Protein AF-0000000087187369 (afdb_homodimer)

Secondary structure (DSSP, 8-state):
---TT-TT-HHHHHHHHHHHHHH--HHHHHHHHHHHHH--HHHHHHHHHHHHHHHTTSSHHHHHHHHHHHHTTSS-HHHHHHHHHHHHHHHHHHH-/---TT-TT-HHHHHHHHHHHHHH--HHHHHHHHHHHHH--HHHHHHHHHHHHHHHTTSSHHHHHHHHHHHHTTSS-HHHHHHHHHHHHHHHHHHH-

Nearest PDB structures (foldseek):
  6qh6-assembly1_A  TM=4.893E-01  e=3.670E+00  Rattus norvegicus
  7z8r-assembly1_D  TM=5.365E-01  e=5.614E+00  Homo sapiens
  3g9v-assembly2_D  TM=3.198E-01  e=4.787E+00  Homo sapiens
  3dlq-assembly1_I  TM=3.139E-01  e=8.142E+00  Homo sapiens
  6qh6-assembly1_A  TM=4.891E-01  e=3.845E+00  Rattus norvegicus

Foldseek 3Di:
DQDQPNVVDLVSLLQLLLVLLLVLDLVSLLVLLLCCLPDDPSSVVSSLNSNCVNLPPDPSLVSLLVSLVVQCPDPDVSSNNSSVVSNVSSVVSNVD/DQDQPNVVDLVSLLQLLLVLLLVLDLVSLLVLLLCCLPDDPSSVVSSLNSNCVNLPPDPSLVSLLVSLVVQCPDPDVSSNRSSVVSNVSSVVSNVD

pLDDT: mean 89.3, std 15.64, range [23.64, 98.0]

Structure (mmCIF, N/CA/C/O backbone):
data_AF-0000000087187369-model_v1
#
loop_
_entity.id
_entity.type
_entity.pdbx_description
1 polymer 'HEAT repeat domain-containing protein'
#
loop_
_atom_site.group_PDB
_atom_site.id
_atom_site.type_symbol
_atom_site.label_atom_id
_atom_site.label_alt_id
_atom_site.label_comp_id
_atom_site.label_asym_id
_atom_site.label_entity_id
_atom_site.label_seq_id
_atom_site.pdbx_PDB_ins_code
_atom_site.Cartn_x
_atom_site.Cartn_y
_atom_site.Cartn_z
_atom_site.occupancy
_atom_site.B_iso_or_equiv
_atom_site.auth_seq_id
_atom_site.auth_comp_id
_atom_site.auth_asym_id
_atom_site.auth_atom_id
_atom_site.pdbx_PDB_model_num
ATOM 1 N N . MET A 1 1 ? -5.688 0.067 -18.469 1 23.64 1 MET A N 1
ATOM 2 C CA . MET A 1 1 ? -4.516 -0.665 -18 1 23.64 1 MET A CA 1
ATOM 3 C C . MET A 1 1 ? -4.234 -0.356 -16.531 1 23.64 1 MET A C 1
ATOM 5 O O . MET A 1 1 ? -3.096 -0.479 -16.078 1 23.64 1 MET A O 1
ATOM 9 N N . ARG A 1 2 ? -5.383 0.118 -15.852 1 27.86 2 ARG A N 1
ATOM 10 C CA . ARG A 1 2 ? -5.59 0.978 -14.688 1 27.86 2 ARG A CA 1
ATOM 11 C C . ARG A 1 2 ? -5.316 0.221 -13.398 1 27.86 2 ARG A C 1
ATOM 13 O O . ARG A 1 2 ? -5.973 -0.783 -13.109 1 27.86 2 ARG A O 1
ATOM 20 N N . LEU A 1 3 ? -4.07 0.102 -13.102 1 33.28 3 LEU A N 1
ATOM 21 C CA . LEU A 1 3 ? -3.418 -0.604 -12.008 1 33.28 3 LEU A CA 1
ATOM 22 C C . LEU A 1 3 ? -4.16 -0.378 -10.695 1 33.28 3 LEU A C 1
ATOM 24 O O . LEU A 1 3 ? -5.027 0.495 -10.609 1 33.28 3 LEU A O 1
ATOM 28 N N . LEU A 1 4 ? -3.643 -0.879 -9.672 1 38.75 4 LEU A N 1
ATOM 29 C CA . LEU A 1 4 ? -4.152 -0.863 -8.305 1 38.75 4 LEU A CA 1
ATOM 30 C C . LEU A 1 4 ? -4.797 0.479 -7.98 1 38.75 4 LEU A C 1
ATOM 32 O O . LEU A 1 4 ? -5.91 0.527 -7.453 1 38.75 4 LEU A O 1
ATOM 36 N N . LEU A 1 5 ? -3.811 1.617 -7.754 1 42.03 5 LEU A N 1
ATOM 37 C CA . LEU A 1 5 ? -4.285 2.928 -7.32 1 42.03 5 LEU A CA 1
ATOM 38 C C . LEU A 1 5 ? -5.039 3.631 -8.445 1 42.03 5 LEU A C 1
ATOM 40 O O . LEU A 1 5 ? -4.539 4.605 -9.016 1 42.03 5 LEU A O 1
ATOM 44 N N . ASP A 1 6 ? -5.43 2.896 -9.438 1 47.16 6 ASP A N 1
ATOM 45 C CA . ASP A 1 6 ? -6.238 3.67 -10.375 1 47.16 6 ASP A CA 1
ATOM 46 C C . ASP A 1 6 ? -7.207 4.59 -9.633 1 47.16 6 ASP A C 1
ATOM 48 O O . ASP A 1 6 ? -8.078 4.121 -8.898 1 47.16 6 ASP A O 1
ATOM 52 N N . ALA A 1 7 ? -6.801 5.93 -9.531 1 46.16 7 ALA A N 1
ATOM 53 C CA . ALA A 1 7 ? -7.652 7.031 -9.094 1 46.16 7 ALA A CA 1
ATOM 54 C C . ALA A 1 7 ? -9.117 6.75 -9.398 1 46.16 7 ALA A C 1
ATOM 56 O O . ALA A 1 7 ? -10.008 7.184 -8.664 1 46.16 7 ALA A O 1
ATOM 57 N N . GLU A 1 8 ? -9.203 5.926 -10.375 1 55.06 8 GLU A N 1
ATOM 58 C CA . GLU A 1 8 ? -10.625 5.91 -10.703 1 55.06 8 GLU A CA 1
ATOM 59 C C . GLU A 1 8 ? -11.398 4.988 -9.758 1 55.06 8 GLU A C 1
ATOM 61 O O . GLU A 1 8 ? -12.625 5.047 -9.695 1 55.06 8 GLU A O 1
ATOM 66 N N . ASP A 1 9 ? -10.398 4.246 -8.914 1 71.81 9 ASP A N 1
ATOM 67 C CA . ASP A 1 9 ? -11.156 3.477 -7.93 1 71.81 9 ASP A CA 1
ATOM 68 C C . ASP A 1 9 ? -10.977 4.055 -6.527 1 71.81 9 ASP A C 1
ATOM 70 O O . ASP A 1 9 ? -9.969 3.801 -5.867 1 71.81 9 ASP A O 1
ATOM 74 N N . THR A 1 10 ? -11.812 4.828 -6.148 1 84.62 10 THR A N 1
ATOM 75 C CA . THR A 1 10 ? -11.812 5.551 -4.883 1 84.62 10 THR A CA 1
ATOM 76 C C . THR A 1 10 ? -11.719 4.582 -3.705 1 84.62 10 THR A C 1
ATOM 78 O O . THR A 1 10 ? -11.016 4.855 -2.729 1 84.62 10 THR A O 1
ATOM 81 N N . ALA A 1 11 ? -12.305 3.477 -3.898 1 87.25 11 ALA A N 1
ATOM 82 C CA . ALA A 1 11 ? -12.273 2.486 -2.826 1 87.25 11 ALA A CA 1
ATOM 83 C C . ALA A 1 11 ? -10.875 1.915 -2.641 1 87.25 11 ALA A C 1
ATOM 85 O O . ALA A 1 11 ? -10.422 1.717 -1.512 1 87.25 11 ALA A O 1
ATOM 86 N N . VAL A 1 12 ? -10.148 1.765 -3.666 1 87.75 12 VAL A N 1
ATOM 87 C CA . VAL A 1 12 ? -8.797 1.207 -3.6 1 87.75 12 VAL A CA 1
ATOM 88 C C . VAL A 1 12 ? -7.852 2.219 -2.957 1 87.75 12 VAL A C 1
ATOM 90 O O . VAL A 1 12 ? -7.043 1.862 -2.098 1 87.75 12 VAL A O 1
ATOM 93 N N . THR A 1 13 ? -8.016 3.471 -3.402 1 89.69 13 THR A N 1
ATOM 94 C CA . THR A 1 13 ? -7.191 4.523 -2.812 1 89.69 13 THR A CA 1
ATOM 95 C C . THR A 1 13 ? -7.375 4.566 -1.298 1 89.69 13 THR A C 1
ATOM 97 O O . THR A 1 13 ? -6.395 4.605 -0.552 1 89.69 13 THR A O 1
ATOM 100 N N . ARG A 1 14 ? -8.609 4.414 -0.915 1 93.25 14 ARG A N 1
ATOM 101 C CA . ARG A 1 14 ? -8.93 4.441 0.507 1 93.25 14 ARG A CA 1
ATOM 102 C C . ARG A 1 14 ? -8.328 3.24 1.229 1 93.25 14 ARG A C 1
ATOM 104 O O . ARG A 1 14 ? -7.691 3.391 2.271 1 93.25 14 ARG A O 1
ATOM 111 N N . ARG A 1 15 ? -8.414 2.117 0.657 1 93.12 15 ARG A N 1
ATOM 112 C CA . ARG A 1 15 ? -7.945 0.894 1.3 1 93.12 15 ARG A CA 1
ATOM 113 C C . ARG A 1 15 ? -6.422 0.833 1.311 1 93.12 15 ARG A C 1
ATOM 115 O O . ARG A 1 15 ? -5.824 0.298 2.246 1 93.12 15 ARG A O 1
ATOM 122 N N . VAL A 1 16 ? -5.75 1.371 0.309 1 94.44 16 VAL A N 1
ATOM 123 C CA . VAL A 1 16 ? -4.293 1.407 0.264 1 94.44 16 VAL A CA 1
ATOM 124 C C . VAL A 1 16 ? -3.766 2.348 1.345 1 94.44 16 VAL A C 1
ATOM 126 O O . VAL A 1 16 ? -2.848 1.996 2.09 1 94.44 16 VAL A O 1
ATOM 129 N N . ALA A 1 17 ? -4.367 3.502 1.402 1 95.81 17 ALA A N 1
ATOM 130 C CA . ALA A 1 17 ? -3.963 4.449 2.438 1 95.81 17 ALA A CA 1
ATOM 131 C C . ALA A 1 17 ? -4.141 3.852 3.83 1 95.81 17 ALA A C 1
ATOM 133 O O . ALA A 1 17 ? -3.275 4.012 4.695 1 95.81 17 ALA A O 1
ATOM 134 N N . GLU A 1 18 ? -5.262 3.164 3.953 1 96.38 18 GLU A N 1
ATOM 135 C CA . GLU A 1 18 ? -5.531 2.51 5.23 1 96.38 18 GLU A CA 1
ATOM 136 C C . GLU A 1 18 ? -4.461 1.474 5.555 1 96.38 18 GLU A C 1
ATOM 138 O O . GLU A 1 18 ? -3.893 1.482 6.648 1 96.38 18 GLU A O 1
ATOM 143 N N . ALA A 1 19 ? -4.133 0.651 4.625 1 95.56 19 ALA A N 1
ATOM 144 C CA . ALA A 1 19 ? -3.164 -0.424 4.832 1 95.56 19 ALA A CA 1
ATOM 145 C C . ALA A 1 19 ? -1.772 0.137 5.109 1 95.56 19 ALA A C 1
ATOM 147 O O . ALA A 1 19 ? -1.072 -0.339 6.004 1 95.56 19 ALA A O 1
ATOM 148 N N . LEU A 1 20 ? -1.43 1.138 4.391 1 96.25 20 LEU A N 1
ATOM 149 C CA . LEU A 1 20 ? -0.118 1.744 4.594 1 96.25 20 LEU A CA 1
ATOM 150 C C . LEU A 1 20 ? -0.036 2.418 5.957 1 96.25 20 LEU A C 1
ATOM 152 O O . LEU A 1 20 ? 0.972 2.291 6.66 1 96.25 20 LEU A O 1
ATOM 156 N N . THR A 1 21 ? -1.051 3.07 6.348 1 96.88 21 THR A N 1
ATOM 157 C CA . THR A 1 21 ? -1.066 3.75 7.637 1 96.88 21 THR A CA 1
ATOM 158 C C . THR A 1 21 ? -1.018 2.74 8.781 1 96.88 21 THR A C 1
ATOM 160 O O . THR A 1 21 ? -0.299 2.939 9.766 1 96.88 21 THR A O 1
ATOM 163 N N . LEU A 1 22 ? -1.681 1.604 8.641 1 95.56 22 LEU A N 1
ATOM 164 C CA . LEU A 1 22 ? -1.705 0.562 9.664 1 95.56 22 LEU A CA 1
ATOM 165 C C . LEU A 1 22 ? -0.329 -0.078 9.82 1 95.56 22 LEU A C 1
ATOM 167 O O . LEU A 1 22 ? 0.066 -0.447 10.93 1 95.56 22 LEU A O 1
ATOM 171 N N . ALA A 1 23 ? 0.359 -0.173 8.703 1 94.88 23 ALA A N 1
ATOM 172 C CA . ALA A 1 23 ? 1.708 -0.728 8.789 1 94.88 23 ALA A CA 1
ATOM 173 C C . ALA A 1 23 ? 2.592 0.108 9.703 1 94.88 23 ALA A C 1
ATOM 175 O O . ALA A 1 23 ? 3.434 -0.432 10.43 1 94.88 23 ALA A O 1
ATOM 176 N N . GLY A 1 24 ? 2.498 1.406 9.57 1 93.75 24 GLY A N 1
ATOM 177 C CA . GLY A 1 24 ? 3.072 2.33 10.539 1 93.75 24 GLY A CA 1
ATOM 178 C C . GLY A 1 24 ? 4.578 2.463 10.414 1 93.75 24 GLY A C 1
ATOM 179 O O . GLY A 1 24 ? 5.223 3.1 11.25 1 93.75 24 GLY A O 1
ATOM 180 N N . THR A 1 25 ? 5.125 1.813 9.438 1 95.12 25 THR A N 1
ATOM 181 C CA . THR A 1 25 ? 6.562 1.947 9.242 1 95.12 25 THR A CA 1
ATOM 182 C C . THR A 1 25 ? 6.895 3.285 8.586 1 95.12 25 THR A C 1
ATOM 184 O O . THR A 1 25 ? 6.035 3.908 7.961 1 95.12 25 THR A O 1
ATOM 187 N N . ALA A 1 26 ? 8.156 3.707 8.719 1 96.12 26 ALA A N 1
ATOM 188 C CA . ALA A 1 26 ? 8.602 4.957 8.109 1 96.12 26 ALA A CA 1
ATOM 189 C C . ALA A 1 26 ? 8.414 4.918 6.594 1 96.12 26 ALA A C 1
ATOM 191 O O . ALA A 1 26 ? 7.992 5.902 5.984 1 96.12 26 ALA A O 1
ATOM 192 N N . ALA A 1 27 ? 8.695 3.779 6.035 1 94.62 27 ALA A N 1
ATOM 193 C CA . ALA A 1 27 ? 8.57 3.621 4.586 1 94.62 27 ALA A CA 1
ATOM 194 C C . ALA A 1 27 ? 7.113 3.74 4.145 1 94.62 27 ALA A C 1
ATOM 196 O O . ALA A 1 27 ? 6.812 4.41 3.154 1 94.62 27 ALA A O 1
ATOM 197 N N . ALA A 1 28 ? 6.211 3.158 4.879 1 96.19 28 ALA A N 1
ATOM 198 C CA . ALA A 1 28 ? 4.789 3.197 4.535 1 96.19 28 ALA A CA 1
ATOM 199 C C . ALA A 1 28 ? 4.223 4.602 4.703 1 96.19 28 ALA A C 1
ATOM 201 O O . ALA A 1 28 ? 3.514 5.102 3.826 1 96.19 28 ALA A O 1
ATOM 202 N N . VAL A 1 29 ? 4.586 5.234 5.719 1 97.12 29 VAL A N 1
ATOM 203 C CA . VAL A 1 29 ? 4.113 6.586 5.996 1 97.12 29 VAL A CA 1
ATOM 204 C C . VAL A 1 29 ? 4.672 7.551 4.949 1 97.12 29 VAL A C 1
ATOM 206 O O . VAL A 1 29 ? 3.969 8.453 4.488 1 97.12 29 VAL A O 1
ATOM 209 N N . ARG A 1 30 ? 5.879 7.34 4.52 1 95.94 30 ARG A N 1
ATOM 210 C CA . ARG A 1 30 ? 6.492 8.148 3.469 1 95.94 30 ARG A CA 1
ATOM 211 C C . ARG A 1 30 ? 5.711 8.031 2.164 1 95.94 30 ARG A C 1
ATOM 213 O O . ARG A 1 30 ? 5.523 9.031 1.459 1 95.94 30 ARG A O 1
ATOM 220 N N . LEU A 1 31 ? 5.188 6.871 1.934 1 94.44 31 LEU A N 1
ATOM 221 C CA . LEU A 1 31 ? 4.418 6.656 0.715 1 94.44 31 LEU A CA 1
ATOM 222 C C . LEU A 1 31 ? 3.084 7.395 0.775 1 94.44 31 LEU A C 1
ATOM 224 O O . LEU A 1 31 ? 2.646 7.977 -0.219 1 94.44 31 LEU A O 1
ATOM 228 N N . VAL A 1 32 ? 2.469 7.395 1.891 1 96.06 32 VAL A N 1
ATOM 229 C CA . VAL A 1 32 ? 1.226 8.133 2.064 1 96.06 32 VAL A CA 1
ATOM 230 C C . VAL A 1 32 ? 1.488 9.633 1.901 1 96.06 32 VAL A C 1
ATOM 232 O O . VAL A 1 32 ? 0.735 10.328 1.219 1 96.06 32 VAL A O 1
ATOM 235 N N . ALA A 1 33 ? 2.574 10.047 2.504 1 95.94 33 ALA A N 1
ATOM 236 C CA . ALA A 1 33 ? 2.939 11.461 2.391 1 95.94 33 ALA A CA 1
ATOM 237 C C . ALA A 1 33 ? 3.166 11.852 0.933 1 95.94 33 ALA A 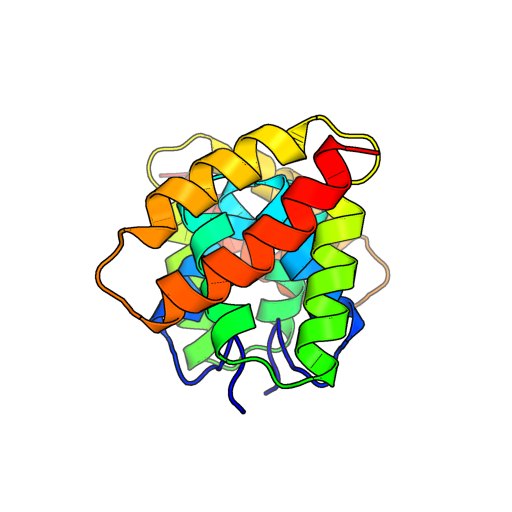C 1
ATOM 239 O O . ALA A 1 33 ? 2.662 12.875 0.473 1 95.94 33 ALA A O 1
ATOM 240 N N . LEU A 1 34 ? 3.9 11.031 0.234 1 93.12 34 LEU A N 1
ATOM 241 C CA . LEU A 1 34 ? 4.168 11.289 -1.177 1 93.12 34 LEU A CA 1
ATOM 242 C C . LEU A 1 34 ? 2.869 11.344 -1.975 1 93.12 34 LEU A C 1
ATOM 244 O O . LEU A 1 34 ? 2.701 12.203 -2.842 1 93.12 34 LEU A O 1
ATOM 248 N N . ALA A 1 35 ? 1.967 10.453 -1.684 1 92.25 35 ALA A N 1
ATOM 249 C CA . ALA A 1 35 ? 0.67 10.43 -2.354 1 92.25 35 ALA A CA 1
ATOM 250 C C . ALA A 1 35 ? -0.112 11.711 -2.092 1 92.25 35 ALA A C 1
ATOM 252 O O . ALA A 1 35 ? -0.723 12.273 -3.006 1 92.25 35 ALA A O 1
ATOM 253 N N . LEU A 1 36 ? -0.002 12.148 -0.926 1 93.44 36 LEU A N 1
ATOM 254 C CA . LEU A 1 36 ? -0.734 13.352 -0.542 1 93.44 36 LEU A CA 1
ATOM 255 C C . LEU A 1 36 ? -0.175 1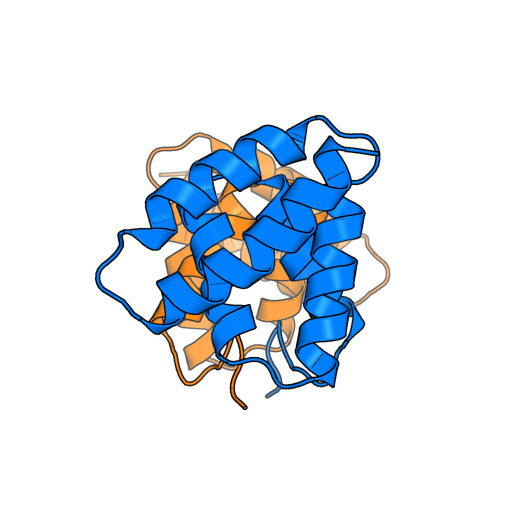4.578 -1.252 1 93.44 36 LEU A C 1
ATOM 257 O O . LEU A 1 36 ? -0.931 15.469 -1.65 1 93.44 36 LEU A O 1
ATOM 261 N N . ALA A 1 37 ? 1.11 14.586 -1.339 1 91.44 37 ALA A N 1
ATOM 262 C CA . ALA A 1 37 ? 1.771 15.727 -1.967 1 91.44 37 ALA A CA 1
ATOM 263 C C . ALA A 1 37 ? 1.324 15.891 -3.418 1 91.44 37 ALA A C 1
ATOM 265 O O . ALA A 1 37 ? 1.28 17.016 -3.938 1 91.44 37 ALA A O 1
ATOM 266 N N . GLY A 1 38 ? 0.983 14.875 -4.012 1 86.88 38 GLY A N 1
ATOM 267 C CA . GLY A 1 38 ? 0.621 14.922 -5.418 1 86.88 38 GLY A CA 1
ATOM 268 C C . GLY A 1 38 ? -0.867 14.75 -5.656 1 86.88 38 GLY A C 1
ATOM 269 O O . GLY A 1 38 ? -1.317 14.711 -6.805 1 86.88 38 GLY A O 1
ATOM 270 N N . ALA A 1 39 ? -1.609 14.633 -4.656 1 89.75 39 ALA A N 1
ATOM 271 C CA . ALA A 1 39 ? -3.039 14.344 -4.754 1 89.75 39 ALA A CA 1
ATOM 272 C C . ALA A 1 39 ? -3.832 15.609 -5.074 1 89.75 39 ALA A C 1
ATOM 274 O O . ALA A 1 39 ? -3.516 16.688 -4.574 1 89.75 39 ALA A O 1
ATOM 275 N N . ASP A 1 40 ? -4.801 15.398 -5.93 1 87.69 40 ASP A N 1
ATOM 276 C CA . ASP A 1 40 ? -5.801 16.453 -6.035 1 87.69 40 ASP A CA 1
ATOM 277 C C . ASP A 1 40 ? -6.785 16.406 -4.871 1 87.69 40 ASP A C 1
ATOM 279 O O . ASP A 1 40 ? -6.629 15.594 -3.955 1 87.69 40 ASP A O 1
ATOM 283 N N . ASP A 1 41 ? -7.801 17.328 -4.895 1 88.56 41 ASP A N 1
ATOM 284 C CA . ASP A 1 41 ? -8.695 17.453 -3.744 1 88.56 41 ASP A CA 1
ATOM 285 C C . ASP A 1 41 ? -9.469 16.156 -3.496 1 88.56 41 ASP A C 1
ATOM 287 O O . ASP A 1 41 ? -9.625 15.734 -2.35 1 88.56 41 ASP A O 1
ATOM 291 N N . SER A 1 42 ? -9.992 15.602 -4.547 1 89.88 42 SER A N 1
ATOM 292 C CA . SER A 1 42 ? -10.773 14.375 -4.406 1 89.88 42 SER A CA 1
ATOM 293 C C . SER A 1 42 ? -9.906 13.234 -3.881 1 89.88 42 SER A C 1
ATOM 295 O O . SER 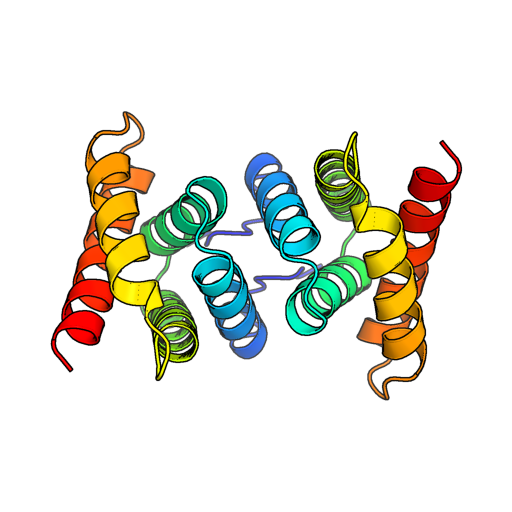A 1 42 ? -10.32 12.508 -2.969 1 89.88 42 SER A O 1
ATOM 297 N N . GLN A 1 43 ? -8.742 13.117 -4.402 1 87.81 43 GLN A N 1
ATOM 298 C CA . GLN A 1 43 ? -7.836 12.062 -3.965 1 87.81 43 GLN A CA 1
ATOM 299 C C . GLN A 1 43 ? -7.414 12.266 -2.512 1 87.81 43 GLN A C 1
ATOM 301 O O . GLN A 1 43 ? -7.34 11.305 -1.742 1 87.81 43 GLN A O 1
ATOM 306 N N . ALA A 1 44 ? -7.145 13.492 -2.197 1 91.56 44 ALA A N 1
ATOM 307 C CA . ALA A 1 44 ? -6.746 13.797 -0.826 1 91.56 44 ALA A CA 1
ATOM 308 C C . ALA A 1 44 ? -7.836 13.391 0.164 1 91.56 44 ALA A C 1
ATOM 310 O O . ALA A 1 44 ? -7.539 12.891 1.253 1 91.56 44 ALA A O 1
ATOM 311 N N . ASP A 1 45 ? -9.047 13.555 -0.251 1 92.75 45 ASP A N 1
ATOM 312 C CA . ASP A 1 45 ? -10.164 13.195 0.622 1 92.75 45 ASP A CA 1
ATOM 313 C C . ASP A 1 45 ? -10.195 11.695 0.882 1 92.75 45 ASP A C 1
ATOM 315 O O . ASP A 1 45 ? -10.438 11.258 2.012 1 92.75 45 ASP A O 1
ATOM 319 N N . TRP A 1 46 ? -9.945 10.969 -0.098 1 93.69 46 TRP A N 1
ATOM 320 C CA . TRP A 1 46 ? -9.977 9.516 0.058 1 93.69 46 TRP A CA 1
ATOM 321 C C . TRP A 1 46 ? -8.758 9.023 0.833 1 93.69 46 TRP A C 1
ATOM 323 O O . TRP A 1 46 ? -8.852 8.086 1.622 1 93.69 46 TRP A O 1
ATOM 333 N N . LEU A 1 47 ? -7.621 9.656 0.535 1 94.5 47 LEU A N 1
ATOM 334 C CA . LEU A 1 47 ? -6.445 9.344 1.345 1 94.5 47 LEU A CA 1
ATOM 335 C C . LEU A 1 47 ? -6.711 9.633 2.818 1 94.5 47 LEU A C 1
ATOM 337 O O . LEU A 1 47 ? -6.383 8.82 3.684 1 94.5 47 LEU A O 1
ATOM 341 N N . ARG A 1 48 ? -7.367 10.719 3.01 1 95.62 48 ARG A N 1
ATOM 342 C CA . ARG A 1 48 ? -7.695 11.102 4.383 1 95.62 48 ARG A CA 1
ATOM 343 C C . ARG A 1 48 ? -8.617 10.07 5.027 1 95.62 48 ARG A C 1
ATOM 345 O O . ARG A 1 48 ? -8.391 9.648 6.16 1 95.62 48 ARG A O 1
ATOM 352 N N . THR A 1 49 ? -9.617 9.758 4.332 1 95.5 49 THR A N 1
ATOM 353 C CA . THR A 1 49 ? -10.562 8.773 4.855 1 95.5 49 THR A CA 1
ATOM 354 C C . THR A 1 49 ? -9.844 7.473 5.211 1 95.5 49 THR A C 1
ATOM 356 O O . THR A 1 49 ? -10.109 6.883 6.258 1 95.5 49 THR A O 1
ATOM 359 N N . GLY A 1 50 ? -8.961 7.02 4.316 1 96.06 50 GLY A N 1
ATOM 360 C CA . GLY A 1 50 ? -8.195 5.812 4.594 1 96.06 50 GLY A CA 1
ATOM 361 C C . GLY A 1 50 ? -7.316 5.934 5.824 1 96.06 50 GLY A C 1
ATOM 362 O O . GLY A 1 50 ? -7.246 5.008 6.633 1 96.06 50 GLY A O 1
ATOM 363 N N . VAL A 1 51 ? -6.684 7.027 6.012 1 97.06 51 VAL A N 1
ATOM 364 C CA . VAL A 1 51 ? -5.836 7.277 7.172 1 97.06 51 VAL A CA 1
ATOM 365 C C . VAL A 1 51 ? -6.684 7.289 8.438 1 97.06 51 VAL A C 1
ATOM 367 O O . VAL A 1 51 ? -6.324 6.668 9.445 1 97.06 51 VAL A O 1
ATOM 370 N N . GLU A 1 52 ? -7.789 7.895 8.398 1 97.25 52 GLU A N 1
ATOM 371 C CA . GLU A 1 52 ? -8.68 7.957 9.555 1 97.25 52 GLU A CA 1
ATOM 372 C C . GLU A 1 52 ? -9.203 6.574 9.922 1 97.25 52 GLU A C 1
ATOM 374 O O . GLU A 1 52 ? -9.312 6.238 11.109 1 97.25 52 GLU A O 1
ATOM 379 N N . ASP A 1 53 ? -9.578 5.844 8.914 1 95.69 53 ASP A N 1
ATOM 380 C CA . ASP A 1 53 ? -10.016 4.473 9.172 1 95.69 53 ASP A CA 1
ATOM 381 C C . ASP A 1 53 ? -8.961 3.695 9.945 1 95.69 53 ASP A C 1
ATOM 383 O O . ASP A 1 53 ? -9.281 2.951 10.875 1 95.69 53 ASP A O 1
ATOM 387 N N . ALA A 1 54 ? -7.703 3.844 9.531 1 96.75 54 ALA A N 1
ATOM 388 C CA . ALA A 1 54 ? -6.598 3.125 10.164 1 96.75 54 ALA A CA 1
ATOM 389 C C . ALA A 1 54 ? -6.398 3.58 11.602 1 96.75 54 ALA A C 1
ATOM 391 O O . ALA A 1 54 ? -6.086 2.771 12.484 1 96.75 54 ALA A O 1
ATOM 392 N N . LEU A 1 55 ? -6.559 4.797 11.836 1 96.94 55 LEU A N 1
ATOM 393 C CA . LEU A 1 55 ? -6.215 5.359 13.141 1 96.94 55 LEU A CA 1
ATOM 394 C C . LEU A 1 55 ? -7.387 5.25 14.109 1 96.94 55 LEU A C 1
ATOM 396 O O . LEU A 1 55 ? -7.203 5.355 15.32 1 96.94 55 LEU A O 1
ATOM 400 N N . ALA A 1 56 ? -8.492 4.973 13.547 1 93.38 56 ALA A N 1
ATOM 401 C CA . ALA A 1 56 ? -9.68 4.855 14.391 1 93.38 56 ALA A CA 1
ATOM 402 C C . ALA A 1 56 ? -9.562 3.656 15.328 1 93.38 56 ALA A C 1
ATOM 404 O O . ALA A 1 56 ? -9.328 2.531 14.883 1 93.38 56 ALA A O 1
ATOM 405 N N . GLY A 1 57 ? -9.602 3.904 16.656 1 86.5 57 GLY A N 1
ATOM 406 C CA . GLY A 1 57 ? -9.664 2.863 17.672 1 86.5 57 GLY A CA 1
ATOM 407 C C . GLY A 1 57 ? -8.32 2.195 17.922 1 86.5 57 GLY A C 1
ATOM 408 O O . GLY A 1 57 ? -8.266 1.082 18.438 1 86.5 57 GLY A O 1
ATOM 409 N N . THR A 1 58 ? -7.305 2.658 17.328 1 87.56 58 THR A N 1
ATOM 410 C CA . THR A 1 58 ? -5.965 2.129 17.547 1 87.56 58 THR A CA 1
ATOM 411 C C . THR A 1 58 ? -5.078 3.168 18.234 1 87.56 58 THR A C 1
ATOM 413 O O . THR A 1 58 ? -5.441 4.344 18.312 1 87.56 58 THR A O 1
ATOM 416 N N . ASP A 1 59 ? -4 2.732 18.734 1 89.69 59 ASP A N 1
ATOM 417 C CA . ASP A 1 59 ? -3.035 3.646 19.328 1 89.69 59 ASP A CA 1
ATOM 418 C C . ASP A 1 59 ? -1.948 4.031 18.328 1 89.69 59 ASP A C 1
ATOM 420 O O . ASP A 1 59 ? -0.884 4.516 18.719 1 89.69 59 ASP A O 1
ATOM 424 N N . GLY A 1 60 ? -2.225 3.844 17.125 1 92.94 60 GLY A N 1
ATOM 425 C CA . GLY A 1 60 ? -1.198 4.02 16.109 1 92.94 60 GLY A CA 1
ATOM 426 C C . GLY A 1 60 ? -0.937 5.477 15.773 1 92.94 60 GLY A C 1
ATOM 427 O O . GLY A 1 60 ? 0.082 5.805 15.156 1 92.94 60 GLY A O 1
ATOM 428 N N . ALA A 1 61 ? -1.786 6.395 16.188 1 95.88 61 ALA A N 1
ATOM 429 C CA . ALA A 1 61 ? -1.71 7.797 15.797 1 95.88 61 ALA A CA 1
ATOM 430 C C . ALA A 1 61 ? -0.44 8.453 16.328 1 95.88 61 ALA A C 1
ATOM 432 O O . ALA A 1 61 ? 0.211 9.227 15.633 1 95.88 61 ALA A O 1
ATOM 433 N N . VAL A 1 62 ? -0.088 8.062 17.531 1 96.12 62 VAL A N 1
ATOM 434 C CA . VAL A 1 62 ? 1.104 8.641 18.141 1 96.12 62 VAL A CA 1
ATOM 435 C C . VAL A 1 62 ? 2.338 8.266 17.328 1 96.12 62 VAL A C 1
ATOM 437 O O . VAL A 1 62 ? 3.197 9.109 17.062 1 96.12 62 VAL A O 1
ATOM 440 N N . GLY A 1 63 ? 2.42 7.094 16.938 1 96.69 63 GLY A N 1
ATOM 441 C CA . GLY A 1 63 ? 3.525 6.637 16.094 1 96.69 63 GLY A CA 1
ATOM 442 C C . GLY A 1 63 ? 3.592 7.34 14.758 1 96.69 63 GLY A C 1
ATOM 443 O O . GLY A 1 63 ? 4.672 7.711 14.297 1 96.69 63 GLY A O 1
ATOM 444 N N . VAL A 1 64 ? 2.473 7.547 14.172 1 97.62 64 VAL A N 1
ATOM 445 C CA . VAL A 1 64 ? 2.416 8.211 12.875 1 97.62 64 VAL A CA 1
ATOM 446 C C . VAL A 1 64 ? 2.883 9.656 13.016 1 97.62 64 VAL A C 1
ATOM 448 O O . VAL A 1 64 ? 3.631 10.164 12.172 1 97.62 64 VAL A O 1
ATOM 451 N N . VAL A 1 65 ? 2.529 10.281 14.055 1 97.56 65 VAL A N 1
ATOM 452 C CA . VAL A 1 65 ? 2.965 11.648 14.305 1 97.56 65 VAL A CA 1
ATOM 453 C C . VAL A 1 65 ? 4.484 11.695 14.43 1 97.56 65 VAL A C 1
ATOM 455 O O . VAL A 1 65 ? 5.141 12.555 13.836 1 97.56 65 VAL A O 1
ATOM 458 N N . ALA A 1 66 ? 4.988 10.805 15.156 1 97.56 66 ALA A N 1
ATOM 459 C CA . ALA A 1 66 ? 6.434 10.75 15.359 1 97.56 66 ALA A CA 1
ATOM 460 C C . ALA A 1 66 ? 7.164 10.547 14.031 1 97.56 66 ALA A C 1
ATOM 462 O O . ALA A 1 66 ? 8.18 11.188 13.773 1 97.56 66 ALA A O 1
ATOM 463 N N . VAL A 1 67 ? 6.672 9.68 13.227 1 97.94 67 VAL A N 1
ATOM 464 C CA . VAL A 1 67 ? 7.285 9.406 11.938 1 97.94 67 VAL A CA 1
ATOM 465 C C . VAL A 1 67 ? 7.199 10.648 11.047 1 97.94 67 VAL A C 1
ATOM 467 O O . VAL A 1 67 ? 8.164 11 10.367 1 97.94 67 VAL A O 1
ATOM 470 N N . CYS A 1 68 ? 6.09 11.281 11.031 1 97.88 68 CYS A N 1
ATOM 471 C CA . CYS A 1 68 ? 5.914 12.484 10.227 1 97.88 68 CYS A CA 1
ATOM 472 C C . CYS A 1 68 ? 6.91 13.562 10.625 1 97.88 68 CYS A C 1
ATOM 474 O O . CYS A 1 68 ? 7.418 14.289 9.766 1 97.88 68 CYS A O 1
ATOM 476 N N . ALA A 1 69 ? 7.148 13.633 11.914 1 97.75 69 ALA A N 1
ATOM 477 C CA . ALA A 1 69 ? 8.125 14.602 12.391 1 97.75 69 ALA A CA 1
ATOM 478 C C . ALA A 1 69 ? 9.508 14.328 11.797 1 97.75 69 ALA A C 1
ATOM 480 O O . ALA A 1 69 ? 10.234 15.258 11.438 1 97.75 69 ALA A O 1
ATOM 481 N N . ARG A 1 70 ? 9.797 13.117 11.719 1 97.56 70 ARG A N 1
ATOM 482 C CA . ARG A 1 70 ? 11.07 12.727 11.117 1 97.56 70 ARG A CA 1
ATOM 483 C C . ARG A 1 70 ? 11.078 13.023 9.617 1 97.56 70 ARG A C 1
ATOM 485 O O . ARG A 1 70 ? 12.062 13.531 9.086 1 97.56 70 ARG A O 1
ATOM 492 N N . LEU A 1 71 ? 10.008 12.773 8.984 1 97.25 71 LEU A N 1
ATOM 493 C CA . LEU A 1 71 ? 9.891 12.992 7.543 1 97.25 71 LEU A CA 1
ATOM 494 C C . LEU A 1 71 ? 9.938 14.484 7.211 1 97.25 71 LEU A C 1
ATOM 496 O O . LEU A 1 71 ? 10.359 14.867 6.121 1 97.25 71 LEU A O 1
ATOM 500 N N . ALA A 1 72 ? 9.523 15.242 8.055 1 95.12 72 ALA A N 1
ATOM 501 C CA . ALA A 1 72 ? 9.508 16.688 7.859 1 95.12 72 ALA A CA 1
ATOM 502 C C . ALA A 1 72 ? 10.922 17.234 7.699 1 95.12 72 ALA A C 1
ATOM 504 O O . ALA A 1 72 ? 11.109 18.375 7.246 1 95.12 72 ALA A O 1
ATOM 505 N N . ARG A 1 73 ? 11.875 16.375 7.965 1 94.75 73 ARG A N 1
ATOM 506 C CA . ARG A 1 73 ? 13.266 16.812 7.895 1 94.75 73 ARG A CA 1
ATOM 507 C C . ARG A 1 73 ? 13.969 16.219 6.68 1 94.75 73 ARG A C 1
ATOM 509 O O . ARG A 1 73 ? 15.141 16.5 6.434 1 94.75 73 ARG A O 1
ATOM 516 N N . GLU A 1 74 ? 13.234 15.5 5.902 1 94.19 74 GLU A N 1
ATOM 517 C CA . GLU A 1 74 ? 13.828 14.836 4.746 1 94.19 74 GLU A CA 1
ATOM 518 C C . GLU A 1 74 ? 14.086 15.828 3.613 1 94.19 74 GLU A C 1
ATOM 520 O O . GLU A 1 74 ? 13.445 16.875 3.539 1 94.19 74 GLU A O 1
ATOM 525 N N . PRO A 1 75 ? 14.969 15.57 2.771 1 92.81 75 PRO A N 1
ATOM 526 C CA . PRO A 1 75 ? 15.32 16.5 1.7 1 92.81 75 PRO A CA 1
ATOM 527 C C . PRO A 1 75 ? 14.219 16.641 0.653 1 92.81 75 PRO A C 1
ATOM 529 O O . PRO A 1 75 ? 14.07 17.703 0.048 1 92.81 75 PRO A O 1
ATOM 532 N N . GLU A 1 76 ? 13.461 15.695 0.41 1 92.69 76 GLU A N 1
ATOM 533 C CA . GLU A 1 76 ? 12.438 15.711 -0.632 1 92.69 76 GLU A CA 1
ATOM 534 C C . GLU A 1 76 ? 11.242 16.562 -0.215 1 92.69 76 GLU A C 1
ATOM 536 O O . GLU A 1 76 ? 10.516 16.219 0.717 1 92.69 76 GLU A O 1
ATOM 541 N N . ALA A 1 77 ? 10.992 17.625 -0.984 1 95.31 77 ALA A N 1
ATOM 542 C CA . ALA A 1 77 ? 9.961 18.609 -0.615 1 95.31 77 ALA A CA 1
ATOM 543 C C . ALA A 1 77 ? 8.578 17.969 -0.644 1 95.31 77 ALA A C 1
ATOM 545 O O . ALA A 1 77 ? 7.727 18.281 0.193 1 95.31 77 ALA A O 1
ATOM 546 N N . ALA A 1 78 ? 8.383 17.172 -1.6 1 92.38 78 ALA A N 1
ATOM 547 C CA . ALA A 1 78 ? 7.086 16.5 -1.702 1 92.38 78 ALA A CA 1
ATOM 548 C C . ALA A 1 78 ? 6.785 15.688 -0.448 1 92.38 78 ALA A C 1
ATOM 550 O O . ALA A 1 78 ? 5.66 15.703 0.057 1 92.38 78 ALA A O 1
ATOM 551 N N . VAL A 1 79 ? 7.789 15.031 0.058 1 94.19 79 VAL A N 1
ATOM 552 C CA . VAL A 1 79 ? 7.637 14.227 1.263 1 94.19 79 VAL A CA 1
ATOM 553 C C . VAL A 1 79 ? 7.367 15.125 2.463 1 94.19 79 VAL A C 1
ATOM 555 O O . VAL A 1 79 ? 6.477 14.852 3.27 1 94.19 79 VAL A O 1
ATOM 558 N N . ARG A 1 80 ? 8.062 16.25 2.527 1 97 80 ARG A N 1
ATOM 559 C CA . ARG A 1 80 ? 7.875 17.172 3.641 1 97 80 ARG A CA 1
ATOM 560 C C . ARG A 1 80 ? 6.465 17.75 3.643 1 97 80 ARG A C 1
ATOM 562 O O . ARG A 1 80 ? 5.805 17.781 4.684 1 97 80 ARG A O 1
ATOM 569 N N . ARG A 1 81 ? 6.008 18.078 2.508 1 95.38 81 ARG A N 1
ATOM 570 C CA . ARG A 1 81 ? 4.672 18.641 2.379 1 95.38 81 ARG A CA 1
ATOM 571 C C . ARG A 1 81 ? 3.6 17.625 2.734 1 95.38 81 ARG A C 1
ATOM 573 O O . ARG A 1 81 ? 2.672 17.922 3.488 1 95.38 81 ARG A O 1
ATOM 580 N N . GLY A 1 82 ? 3.734 16.484 2.256 1 95.81 82 GLY A N 1
ATOM 581 C CA . GLY A 1 82 ? 2.787 15.422 2.562 1 95.81 82 GLY A CA 1
ATOM 582 C C . GLY A 1 82 ? 2.768 15.047 4.031 1 95.81 82 GLY A C 1
ATOM 583 O O . GLY A 1 82 ? 1.699 14.82 4.605 1 95.81 82 GLY A O 1
ATOM 584 N N . ALA A 1 83 ? 3.941 14.992 4.559 1 97.38 83 ALA A N 1
ATOM 585 C CA . ALA A 1 83 ? 4.066 14.633 5.969 1 97.38 83 ALA A CA 1
ATOM 586 C C . ALA A 1 83 ? 3.363 15.656 6.859 1 97.38 83 ALA A C 1
ATOM 588 O O . ALA A 1 83 ? 2.77 15.297 7.879 1 97.38 83 ALA A O 1
ATOM 589 N N . ALA A 1 84 ? 3.453 16.844 6.488 1 96.25 84 ALA A N 1
ATOM 590 C CA . ALA A 1 84 ? 2.785 17.891 7.254 1 96.25 84 ALA A CA 1
ATOM 591 C C . ALA A 1 84 ? 1.273 17.688 7.262 1 96.25 84 ALA A C 1
ATOM 593 O O . ALA A 1 84 ? 0.629 17.797 8.305 1 96.25 84 ALA A O 1
ATOM 594 N N . HIS A 1 85 ? 0.745 17.391 6.121 1 94.94 85 HIS A N 1
ATOM 595 C CA . HIS A 1 85 ? -0.685 17.125 6.023 1 94.94 85 HIS A CA 1
ATOM 596 C C . HIS A 1 85 ? -1.075 15.906 6.852 1 94.94 85 HIS A C 1
ATOM 598 O O . HIS A 1 85 ? -2.031 15.953 7.629 1 94.94 85 HIS A O 1
ATOM 604 N N . LEU A 1 86 ? -0.366 14.922 6.68 1 97.31 86 LEU A N 1
ATOM 605 C CA . LEU A 1 86 ? -0.625 13.672 7.391 1 97.31 86 LEU A CA 1
ATOM 606 C C . LEU A 1 86 ? -0.534 13.883 8.898 1 97.31 86 LEU A C 1
ATOM 608 O O . LEU A 1 86 ? -1.33 13.312 9.656 1 97.31 86 LEU A O 1
ATOM 612 N N . SER A 1 87 ? 0.421 14.672 9.336 1 97.56 87 SER A N 1
ATOM 613 C CA . SER A 1 87 ? 0.618 14.953 10.75 1 97.56 87 SER A CA 1
ATOM 614 C C . SER A 1 87 ? -0.607 15.633 11.352 1 97.56 87 SER A C 1
ATOM 616 O O . SER A 1 87 ? -0.995 15.336 12.484 1 97.56 87 SER A O 1
ATOM 618 N N . ALA A 1 88 ? -1.117 16.469 10.609 1 96.12 88 ALA A N 1
ATOM 619 C CA . ALA A 1 88 ? -2.301 17.172 11.094 1 96.12 88 ALA A CA 1
ATOM 620 C C . ALA A 1 88 ? -3.455 16.203 11.336 1 96.12 88 ALA A C 1
ATOM 622 O O . ALA A 1 88 ? -4.168 16.312 12.336 1 96.12 88 ALA A O 1
ATOM 623 N N . TRP A 1 89 ? -3.631 15.367 10.414 1 95.75 89 TRP A N 1
ATOM 624 C CA . TRP A 1 89 ? -4.688 14.375 10.57 1 95.75 89 TRP A CA 1
ATOM 625 C C . TRP A 1 89 ? -4.418 13.484 11.781 1 95.75 89 TRP A C 1
ATOM 627 O O . TRP A 1 89 ? -5.324 13.203 12.562 1 95.75 89 TRP A O 1
ATOM 637 N N . ALA A 1 90 ? -3.236 12.992 11.914 1 96.94 90 ALA A N 1
ATOM 638 C CA . ALA A 1 90 ? -2.859 12.086 13 1 96.94 90 ALA A CA 1
ATOM 639 C C . ALA A 1 90 ? -2.963 12.789 14.352 1 96.94 90 ALA A C 1
ATOM 641 O O . ALA A 1 90 ? -3.377 12.18 15.336 1 96.94 90 ALA A O 1
ATOM 642 N N . ASP A 1 91 ? -2.594 14.008 14.398 1 95.19 91 ASP A N 1
ATOM 643 C CA . ASP A 1 91 ? -2.695 14.789 15.625 1 95.19 91 ASP A CA 1
ATOM 644 C C . ASP A 1 91 ? -4.141 14.867 16.109 1 95.19 91 ASP A C 1
ATOM 646 O O . ASP A 1 91 ? -4.402 14.773 17.312 1 95.19 91 ASP A O 1
ATOM 650 N N . ALA A 1 92 ? -4.984 15.016 15.125 1 93.75 92 ALA A N 1
ATOM 651 C CA . ALA A 1 92 ? -6.402 15.062 15.469 1 93.75 92 ALA A CA 1
ATOM 652 C C . ALA A 1 92 ? -6.867 13.734 16.062 1 93.75 92 ALA A C 1
ATOM 654 O O . ALA A 1 92 ? -7.707 13.719 16.969 1 93.75 92 ALA A O 1
ATOM 655 N N . ALA A 1 93 ? -6.363 12.672 15.609 1 93 93 ALA A N 1
ATOM 656 C CA . ALA A 1 93 ? -6.719 11.344 16.094 1 93 93 ALA A CA 1
ATOM 657 C C . ALA A 1 93 ? -6.191 11.117 17.516 1 93 93 ALA A C 1
ATOM 659 O O . ALA A 1 93 ? -6.805 10.391 18.297 1 93 93 ALA A O 1
ATOM 660 N N . VAL A 1 94 ? -5.066 11.664 17.844 1 91.44 94 VAL A N 1
ATOM 661 C CA . VAL A 1 94 ? -4.477 11.531 19.172 1 91.44 94 VAL A CA 1
ATOM 662 C C . VAL A 1 94 ? -5.34 12.266 20.203 1 91.44 94 VAL A C 1
ATO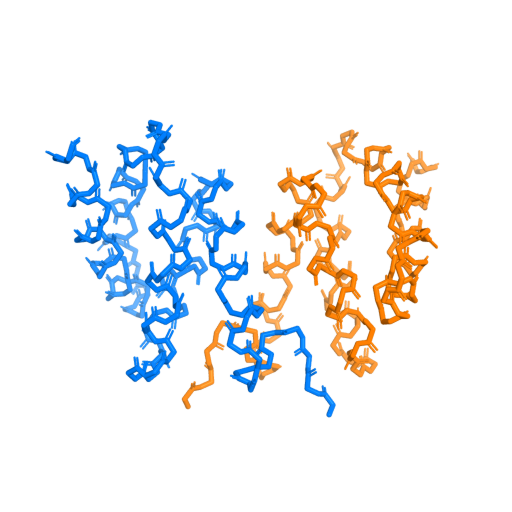M 664 O O . VAL A 1 94 ? -5.52 11.789 21.312 1 91.44 94 VAL A O 1
ATOM 667 N N . ARG A 1 95 ? -5.867 13.266 19.719 1 89.25 95 ARG A N 1
ATOM 668 C CA . ARG A 1 95 ? -6.602 14.141 20.625 1 89.25 95 ARG A CA 1
ATOM 669 C C . ARG A 1 95 ? -8.031 13.648 20.828 1 89.25 95 ARG A C 1
ATOM 671 O O . ARG A 1 95 ? -8.742 14.125 21.719 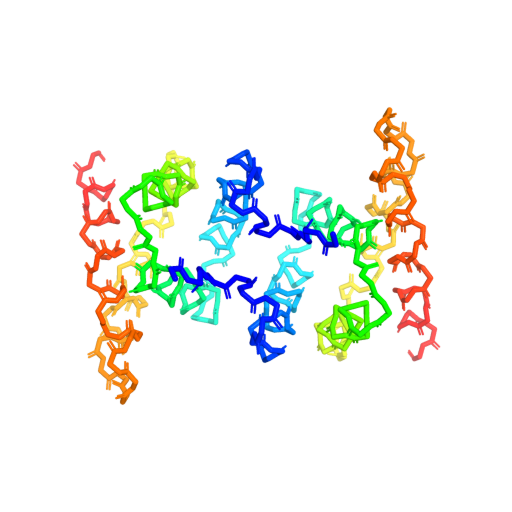1 89.25 95 ARG A O 1
ATOM 678 N N . ARG A 1 96 ? -8.531 12.781 20 1 83.69 96 ARG A N 1
ATOM 679 C CA . ARG A 1 96 ? -9.875 12.234 20.172 1 83.69 96 ARG A CA 1
ATOM 680 C C . ARG A 1 96 ? -9.898 11.164 21.266 1 83.69 96 ARG A C 1
ATOM 682 O O . ARG A 1 96 ? -8.922 10.438 21.438 1 83.69 96 ARG A O 1
ATOM 689 N N . MET B 1 1 ? -1.535 14.789 -11.93 1 24.16 1 MET B N 1
ATOM 690 C CA . MET B 1 1 ? -2.359 14.586 -10.742 1 24.16 1 MET B CA 1
ATOM 691 C C . MET B 1 1 ? -2.047 13.25 -10.086 1 24.16 1 MET B C 1
ATOM 693 O O . MET B 1 1 ? -2.865 12.719 -9.328 1 24.16 1 MET B O 1
ATOM 697 N N . ARG B 1 2 ? -0.889 12.625 -10.609 1 28.47 2 ARG B N 1
ATOM 698 C CA . ARG B 1 2 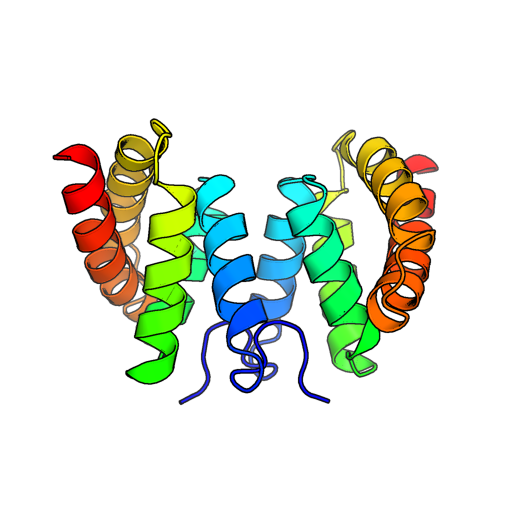? -0.481 11.227 -10.727 1 28.47 2 ARG B CA 1
ATOM 699 C C . ARG B 1 2 ? 0.036 10.695 -9.398 1 28.47 2 ARG B C 1
ATOM 701 O O . ARG B 1 2 ? 1.045 11.18 -8.875 1 28.47 2 ARG B O 1
ATOM 708 N N . LEU B 1 3 ? -0.896 10.438 -8.516 1 35.91 3 LEU B N 1
ATOM 709 C CA . LEU B 1 3 ? -0.775 10.055 -7.117 1 35.91 3 LEU B CA 1
ATOM 710 C C . LEU B 1 3 ? 0.283 8.969 -6.938 1 35.91 3 LEU B C 1
ATOM 712 O O . LEU B 1 3 ? 0.811 8.445 -7.922 1 35.91 3 LEU B O 1
ATOM 716 N N . LEU B 1 4 ? 0.141 8.219 -5.84 1 40.31 4 LEU B N 1
ATOM 717 C CA . LEU B 1 4 ? 1.038 7.215 -5.273 1 40.31 4 LEU B CA 1
ATOM 718 C C . LEU B 1 4 ? 1.561 6.277 -6.355 1 40.31 4 LEU B C 1
ATOM 720 O O . LEU B 1 4 ? 2.764 6.02 -6.434 1 40.31 4 LEU B O 1
ATOM 724 N N . LEU B 1 5 ? 0.55 5.289 -6.863 1 43.75 5 LEU B N 1
ATOM 725 C CA . LEU B 1 5 ? 0.918 4.262 -7.832 1 43.75 5 LEU B CA 1
ATOM 726 C C . LEU B 1 5 ? 1.04 4.852 -9.234 1 43.75 5 LEU B C 1
ATOM 728 O O . LEU B 1 5 ? 0.243 4.531 -10.117 1 43.75 5 LEU B O 1
ATOM 732 N N . ASP B 1 6 ? 1.198 6.145 -9.312 1 49.12 6 ASP B N 1
ATOM 733 C CA . ASP B 1 6 ? 1.426 6.602 -10.68 1 49.12 6 ASP B CA 1
ATOM 734 C C . ASP B 1 6 ? 2.447 5.723 -11.391 1 49.12 6 ASP B C 1
ATOM 736 O O . ASP B 1 6 ? 3.613 5.664 -10.992 1 49.12 6 ASP B O 1
ATOM 740 N N . ALA B 1 7 ? 1.909 4.789 -12.273 1 47.75 7 ALA B N 1
ATOM 741 C CA . ALA B 1 7 ? 2.693 3.969 -13.195 1 47.75 7 ALA B CA 1
ATOM 742 C C . ALA B 1 7 ? 3.928 4.723 -13.68 1 47.75 7 ALA B C 1
ATOM 744 O O . ALA B 1 7 ? 4.961 4.113 -13.969 1 47.75 7 ALA B O 1
ATOM 745 N N . GLU B 1 8 ? 3.729 6.016 -13.578 1 55.84 8 GLU B N 1
ATOM 746 C CA . GLU B 1 8 ? 4.891 6.629 -14.211 1 55.84 8 GLU B CA 1
ATOM 747 C C . GLU B 1 8 ? 6.066 6.715 -13.25 1 55.84 8 GLU B C 1
ATOM 749 O O . GLU B 1 8 ? 7.211 6.898 -13.672 1 55.84 8 GLU B O 1
ATOM 754 N N . ASP B 1 9 ? 5.59 6.336 -11.906 1 72.38 9 ASP B N 1
ATOM 755 C CA . ASP B 1 9 ? 6.746 6.262 -11.016 1 72.38 9 ASP B CA 1
ATOM 756 C C . ASP B 1 9 ? 7.023 4.82 -10.602 1 72.38 9 ASP B C 1
ATOM 758 O O . ASP B 1 9 ? 6.422 4.32 -9.641 1 72.38 9 ASP B O 1
ATOM 762 N N . THR B 1 10 ? 7.797 4.18 -11.281 1 84.62 10 THR B N 1
ATOM 763 C CA . THR B 1 10 ? 8.141 2.773 -11.117 1 84.62 10 THR B CA 1
ATOM 764 C C . THR B 1 10 ? 8.688 2.512 -9.719 1 84.62 10 THR B C 1
ATOM 766 O O . THR B 1 10 ? 8.383 1.482 -9.109 1 84.62 10 THR B O 1
ATOM 769 N N . ALA B 1 11 ? 9.344 3.471 -9.234 1 87.25 11 ALA B N 1
ATOM 770 C CA . ALA B 1 11 ? 9.914 3.314 -7.898 1 87.25 11 ALA B CA 1
ATOM 771 C C . ALA B 1 11 ? 8.82 3.295 -6.836 1 87.25 11 ALA B C 1
ATOM 773 O O . ALA B 1 11 ? 8.875 2.5 -5.895 1 87.25 11 ALA B O 1
ATOM 774 N N . VAL B 1 12 ? 7.801 4.035 -7.016 1 87.81 12 VAL B N 1
ATOM 775 C CA . VAL B 1 12 ? 6.711 4.105 -6.051 1 87.81 12 VAL B CA 1
ATOM 776 C C . VAL B 1 12 ? 5.91 2.805 -6.082 1 87.81 12 VAL B C 1
ATOM 778 O O . VAL B 1 12 ? 5.57 2.252 -5.031 1 87.81 12 VAL B O 1
ATOM 781 N N . THR B 1 13 ? 5.637 2.344 -7.32 1 89.62 13 THR B N 1
ATOM 782 C CA . THR B 1 13 ? 4.926 1.078 -7.457 1 89.62 13 THR B CA 1
ATOM 783 C C . THR B 1 13 ? 5.66 -0.038 -6.719 1 89.62 13 THR B C 1
ATOM 785 O O . THR B 1 13 ? 5.051 -0.794 -5.961 1 89.62 13 THR B O 1
ATOM 788 N N . ARG B 1 14 ? 6.957 -0.005 -6.871 1 93.19 14 ARG B N 1
ATOM 789 C CA . ARG B 1 14 ? 7.793 -1.015 -6.23 1 93.19 14 ARG B CA 1
ATOM 790 C C . ARG B 1 14 ? 7.746 -0.879 -4.711 1 93.19 14 ARG B C 1
ATOM 792 O O . ARG B 1 14 ? 7.543 -1.865 -4 1 93.19 14 ARG B O 1
ATOM 799 N N . ARG B 1 15 ? 7.82 0.295 -4.223 1 93.19 15 ARG B N 1
ATOM 800 C CA . ARG B 1 15 ? 7.867 0.527 -2.785 1 93.19 15 ARG B CA 1
ATOM 801 C C . ARG B 1 15 ? 6.504 0.28 -2.146 1 93.19 15 ARG B C 1
ATOM 803 O O . ARG B 1 15 ? 6.418 -0.174 -1.004 1 93.19 15 ARG B O 1
ATOM 810 N N . VAL B 1 16 ? 5.414 0.537 -2.844 1 94.5 16 VAL B N 1
ATOM 811 C CA . VAL B 1 16 ? 4.07 0.281 -2.332 1 94.5 16 VAL B CA 1
ATOM 812 C C . VAL B 1 16 ? 3.836 -1.224 -2.229 1 94.5 16 VAL B C 1
ATOM 814 O O . VAL B 1 16 ? 3.354 -1.714 -1.204 1 94.5 16 VAL B O 1
ATOM 817 N N . ALA B 1 17 ? 4.188 -1.903 -3.287 1 95.88 17 ALA B N 1
ATOM 818 C CA . ALA B 1 17 ? 4.047 -3.357 -3.26 1 95.88 17 ALA B CA 1
ATOM 819 C C . ALA B 1 17 ? 4.848 -3.965 -2.111 1 95.88 17 ALA B C 1
ATOM 821 O O . ALA B 1 17 ? 4.367 -4.867 -1.42 1 95.88 17 ALA B O 1
ATOM 822 N N . GLU B 1 18 ? 6.039 -3.414 -1.97 1 96.38 18 GLU B N 1
ATOM 823 C CA . GLU B 1 18 ? 6.891 -3.885 -0.881 1 96.38 18 GLU B CA 1
ATOM 824 C C . GLU B 1 18 ? 6.23 -3.65 0.476 1 96.38 18 GLU B C 1
ATOM 826 O O . GLU B 1 18 ? 6.129 -4.57 1.29 1 96.38 18 GLU B O 1
ATOM 831 N N . ALA B 1 19 ? 5.734 -2.486 0.698 1 95.62 19 ALA B N 1
ATOM 832 C CA . ALA B 1 19 ? 5.137 -2.117 1.978 1 95.62 19 ALA B CA 1
ATOM 833 C C . ALA B 1 19 ? 3.877 -2.938 2.25 1 95.62 19 ALA B C 1
ATOM 835 O O . ALA B 1 19 ? 3.674 -3.42 3.367 1 95.62 19 ALA B O 1
ATOM 836 N N . LEU B 1 20 ? 3.102 -3.115 1.243 1 96.25 20 LEU B N 1
ATOM 837 C CA . LEU B 1 20 ? 1.882 -3.896 1.409 1 96.25 20 LEU B CA 1
ATOM 838 C C . LEU B 1 20 ? 2.207 -5.359 1.7 1 96.25 20 LEU B C 1
ATOM 840 O O . LEU B 1 20 ? 1.588 -5.973 2.572 1 96.25 20 LEU B O 1
ATOM 844 N N . THR B 1 21 ? 3.158 -5.879 1.035 1 96.94 21 THR B N 1
ATOM 845 C CA . THR B 1 21 ? 3.543 -7.27 1.243 1 96.94 21 THR B CA 1
ATOM 846 C C . THR B 1 21 ? 4.121 -7.469 2.643 1 96.94 21 THR B C 1
ATOM 848 O O . THR B 1 21 ? 3.809 -8.453 3.314 1 96.94 21 THR B O 1
ATOM 851 N N . LEU B 1 22 ? 4.871 -6.512 3.148 1 95.62 22 LEU B N 1
ATOM 852 C CA . LEU B 1 22 ? 5.473 -6.578 4.477 1 95.62 22 LEU B CA 1
ATOM 853 C C . LEU B 1 22 ? 4.406 -6.531 5.562 1 95.62 22 LEU B C 1
ATOM 855 O O . LEU B 1 22 ? 4.539 -7.18 6.602 1 95.62 22 LEU B O 1
ATOM 859 N N . ALA B 1 23 ? 3.371 -5.777 5.273 1 94.94 23 ALA B N 1
ATOM 860 C CA . ALA B 1 23 ? 2.279 -5.719 6.246 1 94.94 23 ALA B CA 1
ATOM 861 C C . ALA B 1 23 ? 1.679 -7.102 6.477 1 94.94 23 ALA B C 1
ATOM 863 O O . ALA B 1 23 ? 1.289 -7.438 7.598 1 94.94 23 ALA B O 1
ATOM 864 N N . GLY B 1 24 ? 1.483 -7.816 5.41 1 93.88 24 GLY B N 1
ATOM 865 C CA . GLY B 1 24 ? 1.167 -9.234 5.484 1 93.88 24 GLY B CA 1
ATOM 866 C C . GLY B 1 24 ? -0.268 -9.5 5.895 1 93.88 24 GLY B C 1
ATOM 867 O O . GLY B 1 24 ? -0.648 -10.656 6.117 1 93.88 24 GLY B O 1
ATOM 868 N N . THR B 1 25 ? -1.019 -8.469 6.062 1 95.19 25 THR B N 1
ATOM 869 C CA . THR B 1 25 ? -2.422 -8.68 6.402 1 95.19 25 THR B CA 1
ATOM 870 C C . THR B 1 25 ? -3.217 -9.125 5.18 1 95.19 25 THR B C 1
ATOM 872 O O . THR B 1 25 ? -2.793 -8.906 4.043 1 95.19 25 THR B O 1
ATOM 875 N N . ALA B 1 26 ? -4.391 -9.727 5.426 1 96.25 26 ALA B N 1
ATOM 876 C CA . ALA B 1 26 ? -5.254 -10.156 4.328 1 96.25 26 ALA B CA 1
ATOM 877 C C . ALA B 1 26 ? -5.664 -8.977 3.453 1 96.25 26 ALA B C 1
ATOM 879 O O . ALA B 1 26 ? -5.695 -9.094 2.225 1 96.25 26 ALA B O 1
ATOM 880 N N . ALA B 1 27 ? -5.922 -7.879 4.09 1 94.69 27 ALA B N 1
ATOM 881 C CA . ALA B 1 27 ? -6.336 -6.684 3.361 1 94.69 27 ALA B CA 1
ATOM 882 C C . ALA B 1 27 ? -5.207 -6.168 2.471 1 94.69 27 ALA B C 1
ATOM 884 O O . ALA B 1 27 ? -5.438 -5.812 1.312 1 94.69 27 ALA B O 1
ATOM 885 N N . ALA B 1 28 ? -3.996 -6.176 2.953 1 96.25 28 ALA B N 1
ATOM 886 C CA . ALA B 1 28 ? -2.852 -5.684 2.189 1 96.25 28 ALA B CA 1
ATOM 887 C C . ALA B 1 28 ? -2.529 -6.617 1.025 1 96.25 28 ALA B C 1
ATOM 889 O O . ALA B 1 28 ? -2.316 -6.164 -0.102 1 96.25 28 ALA B O 1
ATOM 890 N N . VAL B 1 29 ? -2.582 -7.836 1.261 1 97.12 29 VAL B N 1
ATOM 891 C CA . VAL B 1 29 ? -2.295 -8.828 0.232 1 97.12 29 VAL B CA 1
ATOM 892 C C . VAL B 1 29 ? -3.373 -8.789 -0.847 1 97.12 29 VAL B C 1
ATOM 894 O O . VAL B 1 29 ? -3.076 -8.906 -2.037 1 97.12 29 VAL B O 1
ATOM 897 N N . ARG B 1 30 ? -4.594 -8.562 -0.463 1 95.94 30 ARG B N 1
ATOM 898 C CA . ARG B 1 30 ? -5.699 -8.422 -1.406 1 95.94 30 ARG B CA 1
ATOM 899 C C . ARG B 1 30 ? -5.473 -7.242 -2.348 1 95.94 30 ARG B C 1
ATOM 901 O O . ARG B 1 30 ? -5.758 -7.332 -3.543 1 95.94 30 ARG B O 1
ATOM 908 N N . LEU B 1 31 ? -4.883 -6.223 -1.811 1 94.44 31 LEU B N 1
ATOM 909 C CA . LEU B 1 31 ? -4.605 -5.039 -2.621 1 94.44 31 LEU B CA 1
ATOM 910 C C . LEU B 1 31 ? -3.51 -5.324 -3.641 1 94.44 31 LEU B C 1
ATOM 912 O O . LEU B 1 31 ? -3.6 -4.891 -4.793 1 94.44 31 LEU B O 1
ATOM 916 N N . VAL B 1 32 ? -2.516 -6.027 -3.262 1 96 32 VAL B N 1
ATOM 917 C CA . VAL B 1 32 ? -1.457 -6.414 -4.188 1 96 32 VAL B CA 1
ATOM 918 C C . VAL B 1 32 ? -2.031 -7.309 -5.285 1 96 32 VAL B C 1
ATOM 920 O O . VAL B 1 32 ? -1.737 -7.121 -6.465 1 96 32 VAL B O 1
ATOM 923 N N . ALA B 1 33 ? -2.863 -8.219 -4.844 1 95.94 33 ALA B N 1
ATOM 924 C CA . ALA B 1 33 ? -3.494 -9.117 -5.809 1 95.94 33 ALA B CA 1
ATOM 925 C C . ALA B 1 33 ? -4.328 -8.336 -6.82 1 95.94 33 ALA B C 1
ATOM 927 O O . ALA B 1 33 ? -4.234 -8.57 -8.023 1 95.94 33 ALA B O 1
ATOM 928 N N . LEU B 1 34 ? -5.117 -7.438 -6.324 1 93.19 34 LEU B N 1
ATOM 929 C CA . LEU B 1 34 ? -5.949 -6.609 -7.195 1 93.19 34 LEU B CA 1
ATOM 930 C C . LEU B 1 34 ? -5.09 -5.816 -8.172 1 93.19 34 LEU B C 1
ATOM 932 O O . LEU B 1 34 ? -5.43 -5.703 -9.352 1 93.19 34 LEU B O 1
ATOM 936 N N . ALA B 1 35 ? -4.004 -5.285 -7.707 1 92.38 35 ALA B N 1
ATOM 937 C CA . ALA B 1 35 ? -3.084 -4.531 -8.555 1 92.38 35 ALA B CA 1
ATOM 938 C C . ALA B 1 35 ? -2.51 -5.418 -9.664 1 92.38 35 ALA B C 1
ATOM 940 O O . ALA B 1 35 ? -2.412 -4.992 -10.812 1 92.38 35 ALA B O 1
ATOM 941 N N . LEU B 1 36 ? -2.229 -6.574 -9.297 1 93.5 36 LEU B N 1
ATOM 942 C CA . LEU B 1 36 ? -1.64 -7.504 -10.25 1 93.5 36 LEU B CA 1
ATOM 943 C C . LEU B 1 36 ? -2.645 -7.879 -11.336 1 93.5 36 LEU B C 1
ATOM 945 O O . LEU B 1 36 ? -2.275 -8.031 -12.5 1 93.5 36 LEU B O 1
ATOM 949 N N . ALA B 1 37 ? -3.846 -8.062 -10.898 1 91.69 37 ALA B N 1
ATOM 950 C CA . ALA B 1 37 ? -4.895 -8.461 -11.828 1 91.69 37 ALA B CA 1
ATOM 951 C C . ALA B 1 37 ? -5.074 -7.418 -12.93 1 91.69 37 ALA B C 1
ATOM 953 O O . ALA B 1 37 ? -5.441 -7.754 -14.062 1 91.69 37 ALA B O 1
ATOM 954 N N . GLY B 1 38 ? -4.812 -6.258 -12.633 1 87.06 38 GLY B N 1
ATOM 955 C CA . GLY B 1 38 ? -5.035 -5.18 -13.586 1 87.06 38 GLY B CA 1
ATOM 956 C C . GLY B 1 38 ? -3.748 -4.617 -14.164 1 87.06 38 GLY B C 1
ATOM 957 O O . GLY B 1 38 ? -3.775 -3.67 -14.945 1 87.06 38 GLY B O 1
ATOM 958 N N . ALA B 1 39 ? -2.674 -5.148 -13.82 1 89.88 39 ALA B N 1
ATOM 959 C CA . ALA B 1 39 ? -1.366 -4.625 -14.203 1 89.88 39 ALA B CA 1
ATOM 960 C C . ALA B 1 39 ? -1 -5.062 -15.617 1 89.88 39 ALA B C 1
ATOM 962 O O . ALA B 1 39 ? -1.29 -6.191 -16.016 1 89.88 39 ALA B O 1
ATOM 963 N N . ASP B 1 40 ? -0.419 -4.117 -16.328 1 87.62 40 ASP B N 1
ATOM 964 C CA . ASP B 1 40 ? 0.252 -4.543 -17.547 1 87.62 40 ASP B CA 1
ATOM 965 C C . ASP B 1 40 ? 1.6 -5.188 -17.234 1 87.62 40 ASP B C 1
ATOM 967 O O . ASP B 1 40 ? 1.961 -5.359 -16.078 1 87.62 40 ASP B O 1
ATOM 971 N N . ASP B 1 41 ? 2.342 -5.602 -18.297 1 88.56 41 ASP B N 1
ATOM 972 C CA . ASP B 1 41 ? 3.562 -6.375 -18.109 1 88.56 41 ASP B CA 1
ATOM 973 C C . ASP B 1 41 ? 4.598 -5.578 -17.312 1 88.56 41 ASP B C 1
ATOM 975 O O . ASP B 1 41 ? 5.262 -6.121 -16.438 1 88.56 41 ASP B O 1
ATOM 979 N N . SER B 1 42 ? 4.793 -4.336 -17.688 1 89.88 42 SER B N 1
ATOM 980 C CA . SER B 1 42 ? 5.777 -3.506 -17.016 1 89.88 42 SER B CA 1
ATOM 981 C C . SER B 1 42 ? 5.406 -3.303 -15.547 1 89.88 42 SER B C 1
ATOM 983 O O . SER B 1 42 ? 6.258 -3.438 -14.664 1 89.88 42 SER B O 1
ATOM 985 N N . GLN B 1 43 ? 4.16 -3.053 -15.297 1 87.81 43 GLN B N 1
ATOM 986 C CA . GLN B 1 43 ? 3.699 -2.852 -13.93 1 87.81 43 GLN B CA 1
ATOM 987 C C . GLN B 1 43 ? 3.836 -4.133 -13.109 1 87.81 43 GLN B C 1
ATOM 989 O O . GLN B 1 43 ? 4.238 -4.094 -11.945 1 87.81 43 GLN B O 1
ATOM 994 N N . ALA B 1 44 ? 3.496 -5.211 -13.742 1 91.56 44 ALA B N 1
ATOM 995 C CA . ALA B 1 44 ? 3.604 -6.492 -13.055 1 91.56 44 ALA B CA 1
ATOM 996 C C . ALA B 1 44 ? 5.043 -6.77 -12.625 1 91.56 44 ALA B C 1
ATOM 998 O O . ALA B 1 44 ? 5.285 -7.305 -11.539 1 91.56 44 ALA B O 1
ATOM 999 N N . ASP B 1 45 ? 5.945 -6.355 -13.445 1 92.75 45 ASP B N 1
ATOM 1000 C CA . ASP B 1 45 ? 7.355 -6.566 -13.125 1 92.75 45 ASP B CA 1
ATOM 1001 C C . ASP B 1 45 ? 7.762 -5.777 -11.883 1 92.75 45 ASP B C 1
ATOM 1003 O O . ASP B 1 45 ? 8.484 -6.285 -11.031 1 92.75 45 ASP B O 1
ATOM 1007 N N . TRP B 1 46 ? 7.309 -4.617 -11.781 1 93.56 46 TRP B N 1
ATOM 1008 C CA . TRP B 1 46 ? 7.66 -3.783 -10.633 1 93.56 46 TRP B CA 1
ATOM 1009 C C . TRP B 1 46 ? 6.945 -4.258 -9.375 1 93.56 46 TRP B C 1
ATOM 1011 O O . TRP B 1 46 ? 7.504 -4.211 -8.273 1 93.56 46 TRP B O 1
ATOM 1021 N N . LEU B 1 47 ? 5.68 -4.656 -9.57 1 94.44 47 LEU B N 1
ATOM 1022 C CA . LEU B 1 47 ? 4.984 -5.27 -8.445 1 94.44 47 LEU B CA 1
ATOM 1023 C C . LEU B 1 47 ? 5.734 -6.496 -7.945 1 94.44 47 LEU B C 1
ATOM 1025 O O . LEU B 1 47 ? 5.918 -6.668 -6.738 1 94.44 47 LEU B O 1
ATOM 1029 N N . ARG B 1 48 ? 6.203 -7.223 -8.891 1 95.69 48 ARG B N 1
ATOM 1030 C CA . ARG B 1 48 ? 6.961 -8.422 -8.539 1 95.69 48 ARG B CA 1
ATOM 1031 C C . ARG B 1 48 ? 8.227 -8.062 -7.773 1 95.69 48 ARG B C 1
ATOM 1033 O O . ARG B 1 48 ? 8.539 -8.664 -6.746 1 95.69 48 ARG B O 1
ATOM 1040 N N . THR B 1 49 ? 8.922 -7.168 -8.312 1 95.5 49 THR B N 1
ATOM 1041 C CA . THR B 1 49 ? 10.156 -6.746 -7.664 1 95.5 49 THR B CA 1
ATOM 1042 C C . THR B 1 49 ? 9.883 -6.293 -6.23 1 95.5 49 THR B C 1
ATOM 1044 O O . THR B 1 49 ? 10.633 -6.637 -5.312 1 95.5 49 THR B O 1
ATOM 1047 N N . GLY B 1 50 ? 8.82 -5.492 -6.055 1 96.06 50 GLY B N 1
ATOM 1048 C CA . GLY B 1 50 ? 8.461 -5.055 -4.719 1 96.06 50 GLY B CA 1
ATOM 1049 C C . GLY B 1 50 ? 8.117 -6.199 -3.785 1 96.06 50 GLY B C 1
ATOM 1050 O O . GLY B 1 50 ? 8.531 -6.207 -2.625 1 96.06 50 GLY B O 1
ATOM 1051 N N . VAL B 1 51 ? 7.414 -7.16 -4.238 1 97.06 51 VAL B N 1
ATOM 1052 C CA . VAL B 1 51 ? 7.051 -8.336 -3.453 1 97.06 51 VAL B CA 1
ATOM 1053 C C . VAL B 1 51 ? 8.305 -9.117 -3.086 1 97.06 51 VAL B C 1
ATOM 1055 O O . VAL B 1 51 ? 8.477 -9.523 -1.934 1 97.06 51 VAL B O 1
ATOM 1058 N N . GLU B 1 52 ? 9.18 -9.281 -3.986 1 97.25 52 GLU B N 1
ATOM 1059 C CA . GLU B 1 52 ? 10.414 -10.016 -3.734 1 97.25 52 GLU B CA 1
ATOM 1060 C C . GLU B 1 52 ? 11.281 -9.289 -2.705 1 97.25 52 GLU B C 1
ATOM 1062 O O . GLU B 1 52 ? 11.891 -9.922 -1.845 1 97.25 52 GLU B O 1
ATOM 1067 N N . ASP B 1 53 ? 11.359 -8 -2.865 1 95.75 53 ASP B N 1
ATOM 1068 C CA . ASP B 1 53 ? 12.102 -7.223 -1.878 1 95.75 53 ASP B CA 1
ATOM 1069 C C . ASP B 1 53 ? 11.578 -7.488 -0.467 1 95.75 53 ASP B C 1
ATOM 1071 O O . ASP B 1 53 ? 12.367 -7.633 0.472 1 95.75 53 ASP B O 1
ATOM 1075 N N . ALA B 1 54 ? 10.258 -7.508 -0.33 1 96.75 54 ALA B N 1
ATOM 1076 C CA . ALA B 1 54 ? 9.633 -7.711 0.973 1 96.75 54 ALA B CA 1
ATOM 1077 C C . ALA B 1 54 ? 9.922 -9.109 1.51 1 96.75 54 ALA B C 1
ATOM 1079 O O . ALA B 1 54 ? 10.133 -9.289 2.711 1 96.75 54 ALA B O 1
ATOM 1080 N N . LEU B 1 55 ? 9.945 -10.039 0.686 1 96.94 55 LEU B N 1
ATOM 1081 C CA . LEU B 1 55 ? 10.031 -11.43 1.121 1 96.94 55 LEU B CA 1
ATOM 1082 C C . LEU B 1 55 ? 11.484 -11.859 1.293 1 96.94 55 LEU B C 1
ATOM 1084 O O . LEU B 1 55 ? 11.773 -12.852 1.963 1 96.94 55 LEU B O 1
ATOM 1088 N N . ALA B 1 56 ? 12.32 -11.07 0.746 1 93.5 56 ALA B N 1
ATOM 1089 C CA . ALA B 1 56 ? 13.742 -11.398 0.849 1 93.5 56 ALA B CA 1
ATOM 1090 C C . ALA B 1 56 ? 14.219 -11.328 2.297 1 93.5 56 ALA B C 1
ATOM 1092 O O . ALA B 1 56 ? 14.039 -10.312 2.965 1 93.5 56 ALA B O 1
ATOM 1093 N N . GLY B 1 57 ? 14.703 -12.453 2.842 1 86.62 57 GLY B N 1
ATOM 1094 C CA . GLY B 1 57 ? 15.336 -12.508 4.148 1 86.62 57 GLY B CA 1
ATOM 1095 C C . GLY B 1 57 ? 14.344 -12.5 5.297 1 86.62 57 GLY B C 1
ATOM 1096 O O . GLY B 1 57 ? 14.695 -12.164 6.43 1 86.62 57 GLY B O 1
ATOM 1097 N N . THR B 1 58 ? 13.102 -12.555 5.023 1 87.81 58 THR B N 1
ATOM 1098 C CA . THR B 1 58 ? 12.07 -12.617 6.055 1 87.81 58 THR B CA 1
ATOM 1099 C C . THR B 1 58 ? 11.352 -13.961 6.012 1 87.81 58 THR B C 1
ATOM 1101 O O . THR B 1 58 ? 11.492 -14.727 5.055 1 87.81 58 THR B O 1
ATOM 1104 N N . ASP B 1 59 ? 10.648 -14.234 7.02 1 89.75 59 ASP B N 1
ATOM 1105 C CA . ASP B 1 59 ? 9.836 -15.453 7.055 1 89.75 59 ASP B CA 1
ATOM 1106 C C . ASP B 1 59 ? 8.398 -15.172 6.633 1 89.75 59 ASP B C 1
ATOM 1108 O O . ASP B 1 59 ? 7.5 -15.961 6.91 1 89.75 59 ASP B O 1
ATOM 1112 N N . GLY B 1 60 ? 8.211 -14.109 5.984 1 93.12 60 GLY B N 1
ATOM 1113 C CA . GLY B 1 60 ? 6.855 -13.664 5.688 1 93.12 60 GLY B CA 1
ATOM 1114 C C . GLY B 1 60 ? 6.223 -14.414 4.527 1 93.12 60 GLY B C 1
ATOM 1115 O O . GLY B 1 60 ? 5.004 -14.359 4.34 1 93.12 60 GLY B O 1
ATOM 1116 N N . ALA B 1 61 ? 6.996 -15.164 3.762 1 96.06 61 ALA B N 1
ATOM 1117 C CA . ALA B 1 61 ? 6.52 -15.797 2.539 1 96.06 61 ALA B CA 1
ATOM 1118 C C . ALA B 1 61 ? 5.457 -16.844 2.846 1 96.06 61 ALA B C 1
ATOM 1120 O O . ALA B 1 61 ? 4.453 -16.953 2.137 1 96.06 61 ALA B O 1
ATOM 1121 N N . VAL B 1 62 ? 5.676 -17.562 3.932 1 96.25 62 VAL B N 1
ATOM 1122 C CA . VAL B 1 62 ? 4.723 -18.594 4.301 1 96.25 62 VAL B CA 1
ATOM 1123 C C . VAL B 1 62 ? 3.363 -17.969 4.598 1 96.25 62 VAL B C 1
ATOM 1125 O O . VAL B 1 62 ? 2.328 -18.484 4.16 1 96.25 62 VAL B O 1
ATOM 1128 N N . GLY B 1 63 ? 3.352 -16.938 5.273 1 96.81 63 GLY B N 1
ATOM 1129 C CA . GLY B 1 63 ? 2.117 -16.234 5.574 1 96.81 63 GLY B CA 1
ATOM 1130 C C . GLY B 1 63 ? 1.414 -15.711 4.336 1 96.81 63 GLY B C 1
ATOM 1131 O O . GLY B 1 63 ? 0.191 -15.812 4.223 1 96.81 63 GLY B O 1
ATOM 1132 N N . VAL B 1 64 ? 2.15 -15.195 3.436 1 97.69 64 VAL B N 1
ATOM 1133 C CA . VAL B 1 64 ? 1.584 -14.664 2.203 1 97.69 64 VAL B CA 1
ATOM 1134 C C . VAL B 1 64 ? 0.954 -15.797 1.391 1 97.69 64 VAL B C 1
ATOM 1136 O O . VAL B 1 64 ? -0.137 -15.633 0.837 1 97.69 64 VAL B O 1
ATOM 1139 N N . VAL B 1 65 ? 1.561 -16.906 1.375 1 97.62 65 VAL B N 1
ATOM 1140 C CA . VAL B 1 65 ? 1.013 -18.062 0.668 1 97.62 65 VAL B CA 1
ATOM 1141 C C . VAL B 1 65 ? -0.323 -18.453 1.2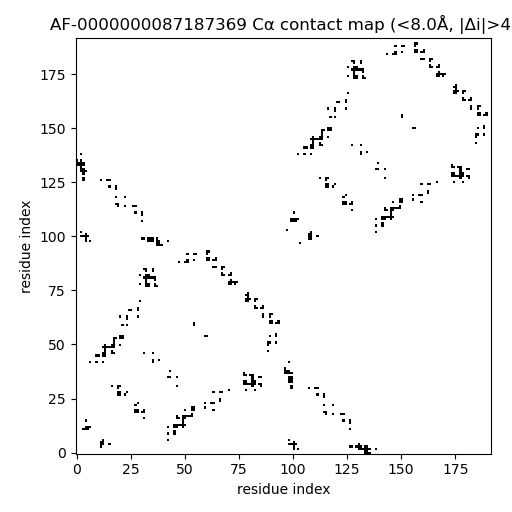89 1 97.62 65 VAL B C 1
ATOM 1143 O O . VAL B 1 65 ? -1.299 -18.703 0.575 1 97.62 65 VAL B O 1
ATOM 1146 N N . ALA B 1 66 ? -0.34 -18.5 2.537 1 97.62 66 ALA B N 1
ATOM 1147 C CA . ALA B 1 66 ? -1.562 -18.875 3.244 1 97.62 66 ALA B CA 1
ATOM 1148 C C . ALA B 1 66 ? -2.693 -17.906 2.939 1 97.62 66 ALA B C 1
ATOM 1150 O O . ALA B 1 66 ? -3.834 -18.312 2.707 1 97.62 66 ALA B O 1
ATOM 1151 N N . VAL B 1 67 ? -2.4 -16.672 2.953 1 98 67 VAL B N 1
ATOM 1152 C CA . VAL B 1 67 ? -3.406 -15.641 2.672 1 98 67 VAL B CA 1
ATOM 1153 C C . VAL B 1 67 ? -3.891 -15.781 1.23 1 98 67 VAL B C 1
ATOM 1155 O O . VAL B 1 67 ? -5.09 -15.688 0.962 1 98 67 VAL B O 1
ATOM 1158 N N . CYS B 1 68 ? -3.002 -15.961 0.317 1 97.94 68 CYS B N 1
ATOM 1159 C CA . CYS B 1 68 ? -3.371 -16.109 -1.086 1 97.94 68 CYS B CA 1
ATOM 1160 C C . CYS B 1 68 ? -4.316 -17.297 -1.275 1 97.94 68 CYS B C 1
ATOM 1162 O O . CYS B 1 68 ? -5.238 -17.234 -2.09 1 97.94 68 CYS B O 1
ATOM 1164 N N . ALA B 1 69 ? -4.055 -18.344 -0.523 1 97.81 69 ALA B N 1
ATOM 1165 C CA . ALA B 1 69 ? -4.934 -19.5 -0.601 1 97.81 69 ALA B CA 1
ATOM 1166 C C . ALA B 1 69 ? -6.359 -19.141 -0.192 1 97.81 69 ALA B C 1
ATOM 1168 O O . ALA B 1 69 ? -7.324 -19.609 -0.799 1 97.81 69 ALA B O 1
ATOM 1169 N N . ARG B 1 70 ? -6.426 -18.344 0.77 1 97.62 70 ARG B N 1
ATOM 1170 C CA . ARG B 1 70 ? -7.738 -17.875 1.205 1 97.62 70 ARG B CA 1
ATOM 1171 C C . ARG B 1 70 ? -8.367 -16.969 0.158 1 97.62 70 ARG B C 1
ATOM 1173 O O . ARG B 1 70 ? -9.562 -17.078 -0.132 1 97.62 70 ARG B O 1
ATOM 1180 N N . LEU B 1 71 ? -7.605 -16.156 -0.42 1 97.31 71 LEU B N 1
ATOM 1181 C CA . LEU B 1 71 ? -8.094 -15.203 -1.42 1 97.31 71 LEU B CA 1
ATOM 1182 C C . LEU B 1 71 ? -8.531 -15.938 -2.688 1 97.31 71 LEU B C 1
ATOM 1184 O O . LEU B 1 71 ? -9.398 -15.453 -3.418 1 97.31 71 LEU B O 1
ATOM 1188 N N . ALA B 1 72 ? -7.973 -16.969 -2.938 1 95.25 72 ALA B N 1
ATOM 1189 C CA . ALA B 1 72 ? -8.297 -17.766 -4.121 1 95.25 72 ALA B CA 1
ATOM 1190 C C . ALA B 1 72 ? -9.734 -18.25 -4.074 1 95.25 72 ALA B C 1
ATOM 1192 O O . ALA B 1 72 ? -10.281 -18.688 -5.09 1 95.25 72 ALA B O 1
ATOM 1193 N N . ARG B 1 73 ? -10.352 -18.062 -2.928 1 94.88 73 ARG B N 1
ATOM 1194 C CA . ARG B 1 73 ? -11.719 -18.547 -2.754 1 94.88 73 ARG B CA 1
ATOM 1195 C C . ARG B 1 73 ? -12.711 -17.391 -2.717 1 94.88 73 ARG B C 1
ATOM 1197 O O . ARG B 1 73 ? -13.922 -17.609 -2.605 1 94.88 73 ARG B O 1
ATOM 1204 N N . GLU B 1 74 ? -12.203 -16.219 -2.906 1 93.75 74 GLU B N 1
ATOM 1205 C CA . GLU B 1 74 ? -13.062 -15.047 -2.826 1 93.75 74 GLU B CA 1
ATOM 1206 C C . GLU B 1 74 ? -13.914 -14.898 -4.086 1 93.75 74 GLU B C 1
ATOM 1208 O O . GLU B 1 74 ? -13.555 -15.406 -5.145 1 93.75 74 GLU B O 1
ATOM 1213 N N . PRO B 1 75 ? -15 -14.266 -4.027 1 92.81 75 PRO B N 1
ATOM 1214 C CA . PRO B 1 75 ? -15.898 -14.141 -5.176 1 92.81 75 PRO B CA 1
ATOM 1215 C C . PRO B 1 75 ? -15.336 -13.258 -6.285 1 92.81 75 PRO B C 1
ATOM 1217 O O . PRO B 1 75 ? -15.625 -13.477 -7.461 1 92.81 75 PRO B O 1
ATOM 1220 N N . GLU B 1 76 ? -14.578 -12.32 -6.012 1 92.69 76 GLU B N 1
ATOM 1221 C CA . GLU B 1 76 ? -14.055 -11.383 -6.996 1 92.69 76 GLU B CA 1
ATOM 1222 C C . GLU B 1 76 ? -12.961 -12.023 -7.852 1 92.69 76 GLU B C 1
ATOM 1224 O O . GLU B 1 76 ? -11.883 -12.352 -7.348 1 92.69 76 GLU B O 1
ATOM 1229 N N . ALA B 1 77 ? -13.219 -12.109 -9.156 1 95.31 77 ALA B N 1
ATOM 1230 C CA . ALA B 1 77 ? -12.328 -12.828 -10.055 1 95.31 77 ALA B CA 1
ATOM 1231 C C . ALA B 1 77 ? -10.961 -12.141 -10.141 1 95.31 77 ALA B C 1
ATOM 1233 O O . ALA B 1 77 ? -9.93 -12.812 -10.234 1 95.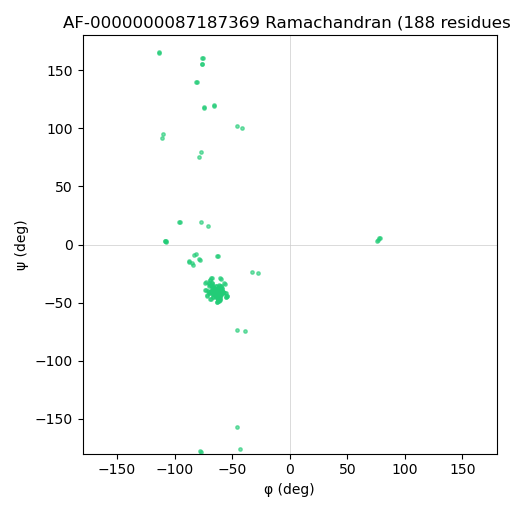31 77 ALA B O 1
ATOM 1234 N N . ALA B 1 78 ? -11.008 -10.891 -10.164 1 92.5 78 ALA B N 1
ATOM 1235 C CA . ALA B 1 78 ? -9.758 -10.148 -10.227 1 92.5 78 ALA B CA 1
ATOM 1236 C C . ALA B 1 78 ? -8.852 -10.492 -9.039 1 92.5 78 ALA B C 1
ATOM 1238 O O . ALA B 1 78 ? -7.645 -10.672 -9.203 1 92.5 78 ALA B O 1
ATOM 1239 N N . VAL B 1 79 ? -9.453 -10.609 -7.887 1 94.19 79 VAL B N 1
ATOM 1240 C CA . VAL B 1 79 ? -8.703 -10.945 -6.68 1 94.19 79 VAL B CA 1
ATOM 1241 C C . VAL B 1 79 ? -8.172 -12.367 -6.785 1 94.19 79 VAL B C 1
ATOM 1243 O O . VAL B 1 79 ? -7.004 -12.625 -6.477 1 94.19 79 VAL B O 1
ATOM 1246 N N . ARG B 1 80 ? -8.969 -13.266 -7.301 1 97.06 80 ARG B N 1
ATOM 1247 C CA . ARG B 1 80 ? -8.547 -14.656 -7.438 1 97.06 80 ARG B CA 1
ATOM 1248 C C . ARG B 1 80 ? -7.375 -14.773 -8.406 1 97.06 80 ARG B C 1
ATOM 1250 O O . ARG B 1 80 ? -6.387 -15.445 -8.109 1 97.06 80 ARG B O 1
ATOM 1257 N N . ARG B 1 81 ? -7.457 -14.062 -9.453 1 95.31 81 ARG B N 1
ATOM 1258 C CA . ARG B 1 81 ? -6.402 -14.094 -10.453 1 95.31 81 ARG B CA 1
ATOM 1259 C C . ARG B 1 81 ? -5.109 -13.5 -9.914 1 95.31 81 ARG B C 1
ATOM 1261 O O . ARG B 1 81 ? -4.035 -14.078 -10.078 1 95.31 81 ARG B O 1
ATOM 1268 N N . GLY B 1 82 ? -5.207 -12.43 -9.289 1 95.81 82 GLY B N 1
ATOM 1269 C CA . GLY B 1 82 ? -4.035 -11.797 -8.703 1 95.81 82 GLY B CA 1
ATOM 1270 C C . GLY B 1 82 ? -3.387 -12.633 -7.617 1 95.81 82 GLY B C 1
ATOM 1271 O O . GLY B 1 82 ? -2.158 -12.719 -7.539 1 95.81 82 GLY B O 1
ATOM 1272 N N . ALA B 1 83 ? -4.23 -13.211 -6.832 1 97.44 83 ALA B N 1
ATOM 1273 C CA . ALA B 1 83 ? -3.738 -14.047 -5.738 1 97.44 83 ALA B CA 1
ATOM 1274 C C . ALA B 1 83 ? -2.949 -15.234 -6.27 1 97.44 83 ALA B C 1
ATOM 1276 O O . ALA B 1 83 ? -1.953 -15.648 -5.672 1 97.44 83 ALA B O 1
ATOM 1277 N N . ALA B 1 84 ? -3.389 -15.734 -7.312 1 96.38 84 ALA B N 1
ATOM 1278 C CA . ALA B 1 84 ? -2.682 -16.859 -7.918 1 96.38 84 ALA B CA 1
ATOM 1279 C C . ALA B 1 84 ? -1.272 -16.453 -8.344 1 96.38 84 ALA B C 1
ATOM 1281 O O . ALA B 1 84 ? -0.312 -17.188 -8.102 1 96.38 84 ALA B O 1
ATOM 1282 N N . HIS B 1 85 ? -1.178 -15.336 -8.977 1 94.94 85 HIS B N 1
ATOM 1283 C CA . HIS B 1 85 ? 0.128 -14.828 -9.383 1 94.94 85 HIS B CA 1
ATOM 1284 C C . HIS B 1 85 ? 1.022 -14.578 -8.172 1 94.94 85 HIS B C 1
ATOM 1286 O O . HIS B 1 85 ? 2.178 -15.008 -8.148 1 94.94 85 HIS B O 1
ATOM 1292 N N . LEU B 1 86 ? 0.483 -13.93 -7.27 1 97.44 86 LEU B N 1
ATOM 1293 C CA . LEU B 1 86 ? 1.219 -13.602 -6.055 1 97.44 86 LEU B CA 1
ATOM 1294 C C . LEU B 1 86 ? 1.679 -14.867 -5.336 1 97.44 86 LEU B C 1
ATOM 1296 O O . LEU B 1 86 ? 2.791 -14.914 -4.809 1 97.44 86 LEU B O 1
ATOM 1300 N N . SER B 1 87 ? 0.845 -15.883 -5.312 1 97.62 87 SER B N 1
ATOM 1301 C CA . SER B 1 87 ? 1.159 -17.156 -4.66 1 97.62 87 SER B CA 1
ATOM 1302 C C . SER B 1 87 ? 2.377 -17.812 -5.293 1 97.62 87 SER B C 1
ATOM 1304 O O . SER B 1 87 ? 3.217 -18.375 -4.594 1 97.62 87 SER B O 1
ATOM 1306 N N . ALA B 1 88 ? 2.412 -17.703 -6.512 1 96.12 88 ALA B N 1
ATOM 1307 C CA . ALA B 1 88 ? 3.543 -18.312 -7.219 1 96.12 88 ALA B CA 1
ATOM 1308 C C . ALA B 1 88 ? 4.855 -17.641 -6.809 1 96.12 88 ALA B C 1
ATOM 1310 O O . ALA B 1 88 ? 5.863 -18.328 -6.605 1 96.12 88 ALA B O 1
ATOM 1311 N N . TRP B 1 89 ? 4.805 -16.391 -6.773 1 95.75 89 TRP B N 1
ATOM 1312 C CA . TRP B 1 89 ? 6.004 -15.672 -6.355 1 95.75 89 TRP B CA 1
ATOM 1313 C C . TRP B 1 89 ? 6.383 -16.031 -4.922 1 95.75 89 TRP B C 1
ATOM 1315 O O . TRP B 1 89 ? 7.555 -16.25 -4.617 1 95.75 89 TRP B O 1
ATOM 1325 N N . ALA B 1 90 ? 5.457 -16.016 -4.043 1 96.94 90 ALA B N 1
ATOM 1326 C CA . ALA B 1 90 ? 5.695 -16.312 -2.629 1 96.94 90 ALA B CA 1
ATOM 1327 C C . ALA B 1 90 ? 6.176 -17.75 -2.432 1 96.94 90 ALA B C 1
ATOM 1329 O O . ALA B 1 90 ? 7.039 -18 -1.591 1 96.94 90 ALA B O 1
ATOM 1330 N N . ASP B 1 91 ? 5.633 -18.641 -3.166 1 95.31 91 ASP B N 1
ATOM 1331 C CA . ASP B 1 91 ? 6.051 -20.031 -3.102 1 95.31 91 ASP B CA 1
ATOM 1332 C C . ASP B 1 91 ? 7.531 -20.172 -3.443 1 95.31 91 ASP B C 1
ATOM 1334 O O . ASP B 1 91 ? 8.25 -20.953 -2.807 1 95.31 91 ASP B O 1
ATOM 1338 N N . ALA B 1 92 ? 7.891 -19.391 -4.43 1 93.81 92 ALA B N 1
ATOM 1339 C CA . ALA B 1 92 ? 9.297 -19.422 -4.824 1 93.81 92 ALA B CA 1
ATOM 1340 C C . ALA B 1 92 ? 10.188 -18.922 -3.693 1 93.81 92 ALA B C 1
ATOM 1342 O O . ALA B 1 92 ? 11.297 -19.438 -3.502 1 93.81 92 ALA B O 1
ATOM 1343 N N . ALA B 1 93 ? 9.742 -17.984 -2.967 1 93.06 93 ALA B N 1
ATOM 1344 C CA . ALA B 1 93 ? 10.5 -17.422 -1.854 1 93.06 93 ALA B CA 1
ATOM 1345 C C . ALA B 1 93 ? 10.609 -18.406 -0.702 1 93.06 93 ALA B C 1
ATOM 1347 O O . ALA B 1 93 ? 11.602 -18.422 0.029 1 93.06 93 ALA B O 1
ATOM 1348 N N . VAL B 1 94 ? 9.625 -19.219 -0.482 1 91.44 94 VAL B N 1
ATOM 1349 C CA . VAL B 1 94 ? 9.625 -20.219 0.576 1 91.44 94 VAL B CA 1
ATOM 1350 C C . VAL B 1 94 ? 10.664 -21.297 0.271 1 91.44 94 VAL B C 1
ATOM 1352 O O . VAL B 1 94 ? 11.352 -21.781 1.175 1 91.44 94 VAL B O 1
ATOM 1355 N N . ARG B 1 95 ? 10.781 -21.5 -0.934 1 89.31 95 ARG B N 1
ATOM 1356 C CA . ARG B 1 95 ? 11.641 -22.594 -1.36 1 89.31 95 ARG B CA 1
ATOM 1357 C C . ARG B 1 95 ? 13.102 -22.172 -1.426 1 89.31 95 ARG B C 1
ATOM 1359 O O . ARG B 1 95 ? 13.992 -23 -1.547 1 89.31 95 ARG B O 1
ATOM 1366 N N . ARG B 1 96 ? 13.383 -20.922 -1.45 1 83.69 96 ARG B N 1
ATOM 1367 C CA . ARG B 1 96 ? 14.766 -20.438 -1.471 1 83.69 96 ARG B CA 1
ATOM 1368 C C . ARG B 1 96 ? 15.398 -20.531 -0.086 1 83.69 96 ARG B C 1
ATOM 1370 O O . ARG B 1 96 ? 14.719 -20.344 0.925 1 83.69 96 ARG B O 1
#

Organism: Streptomyces mobaraensis (NCBI:txid35621)

Solvent-accessible surface area (backbone atoms only — not comparable to full-atom values): 9311 Å² total; per-residue (Å²): 114,66,32,48,51,26,76,86,36,56,66,42,39,17,51,48,31,17,45,29,48,60,55,58,40,66,70,28,45,48,47,50,11,40,20,48,50,35,33,44,73,70,52,38,52,32,37,47,50,10,37,49,61,40,38,57,94,47,80,54,23,60,55,46,33,54,44,23,59,55,37,52,69,46,86,52,61,50,37,23,54,9,18,53,56,52,29,53,56,27,50,54,57,59,73,100,111,68,32,52,51,25,78,87,37,55,66,41,34,17,51,48,31,17,45,29,48,61,57,58,39,67,70,29,44,46,48,52,11,39,18,46,50,33,33,46,74,71,53,38,50,33,36,47,50,10,41,49,59,40,37,56,96,46,80,53,22,61,55,48,34,55,45,23,60,56,39,52,69,46,87,52,61,50,38,24,53,10,17,53,54,51,28,53,56,26,51,52,56,59,73,100

Radius of gyration: 15.78 Å; Cα contacts (8 Å, |Δi|>4): 326; chains: 2; bounding box: 31×41×39 Å

Sequence (192 aa):
MRLLLDAEDTAVTRRVAEALTLAGTAAAVRLVALALAGADDSQADWLRTGVEDALAGTDGAVGVVAVCARLAREPEAAVRRGAAHLSAWADAAVRRMRLLLDAEDTAVTRRVAEALTLAGTAAAVRLVALALAGADDSQADWLRTGVEDALAGTDGAVGVVAVCARLAREPEAAVRRGAAHLSAWADAAVRR